Protein AF-A0A8C3PJD3-F1 (afdb_monomer_lite)

InterPro domains:
  IPR001715 Calponin homology domain [PF00307] (12-113)
  IPR001715 Calponin homology domain [PF00307] (152-223)
  IPR001715 Calponin homology domain [PS50021] (9-113)
  IPR001715 Calponin homology domain [PS50021] (150-238)
  IPR028433 Parvin [PTHR12114] (2-130)
  IPR036872 CH domain superfamily [G3DSA:1.10.418.10] (1-113)
  IPR036872 CH domain superfamily [G3DSA:1.10.418.10] (130-236)
  IPR036872 CH domain superfamily [SSF47576] (12-226)

Radius of gyration: 22.55 Å; chains: 1; bounding box: 54×45×63 Å

Structure (mmCIF, N/CA/C/O backbone):
data_AF-A0A8C3PJD3-F1
#
_entry.id   AF-A0A8C3PJD3-F1
#
loop_
_atom_site.group_PDB
_atom_site.id
_atom_site.type_symbol
_atom_site.label_atom_id
_atom_site.label_alt_id
_atom_site.label_comp_id
_atom_site.label_asym_id
_atom_site.label_entity_id
_atom_site.label_seq_id
_atom_site.pdbx_PDB_ins_code
_atom_site.Cartn_x
_atom_site.Cartn_y
_atom_site.Cartn_z
_atom_site.occupancy
_atom_site.B_iso_or_equiv
_atom_site.auth_seq_id
_atom_site.auth_comp_id
_atom_site.auth_asym_id
_atom_site.auth_atom_id
_atom_site.pdbx_PDB_model_num
ATOM 1 N N . THR A 1 1 ? 6.360 -18.797 10.271 1.00 31.91 1 THR A N 1
ATOM 2 C CA . THR A 1 1 ? 4.959 -19.159 10.610 1.00 31.91 1 THR A CA 1
ATOM 3 C C . THR A 1 1 ? 4.435 -18.222 11.693 1.00 31.91 1 THR A C 1
ATOM 5 O O . THR A 1 1 ? 4.451 -18.571 12.862 1.00 31.91 1 THR A O 1
ATOM 8 N N . ALA A 1 2 ? 3.988 -17.016 11.323 1.00 37.72 2 ALA A N 1
ATOM 9 C CA . ALA A 1 2 ? 3.500 -15.990 12.266 1.00 37.72 2 ALA A CA 1
ATOM 10 C C . ALA A 1 2 ? 1.982 -15.740 12.195 1.00 37.72 2 ALA A C 1
ATOM 12 O O . ALA A 1 2 ? 1.466 -14.818 12.816 1.00 37.72 2 ALA A O 1
ATOM 13 N N . ARG A 1 3 ? 1.246 -16.604 11.483 1.00 40.94 3 ARG A N 1
ATOM 14 C CA . ARG A 1 3 ? -0.216 -16.522 11.313 1.00 40.94 3 ARG A CA 1
ATOM 15 C C . ARG A 1 3 ? -1.016 -16.773 12.605 1.00 40.94 3 ARG A C 1
ATOM 17 O O . ARG A 1 3 ? -2.224 -16.618 12.600 1.00 40.94 3 ARG A O 1
ATOM 24 N N . ASN A 1 4 ? -0.345 -17.141 13.700 1.00 48.62 4 ASN A N 1
ATOM 25 C CA . ASN A 1 4 ? -0.959 -17.535 14.969 1.00 48.62 4 ASN A CA 1
ATOM 26 C C . ASN A 1 4 ? -0.349 -16.767 16.151 1.00 48.62 4 ASN A C 1
ATOM 28 O O . ASN A 1 4 ? 0.064 -17.387 17.129 1.00 48.62 4 ASN A O 1
ATOM 32 N N . ASN A 1 5 ? -0.236 -15.437 16.078 1.00 62.47 5 ASN A N 1
ATOM 33 C CA . ASN A 1 5 ? -0.011 -14.669 17.301 1.00 62.47 5 ASN A CA 1
ATOM 34 C C . ASN A 1 5 ? -1.379 -14.407 17.957 1.00 62.47 5 ASN A C 1
ATOM 36 O O . ASN A 1 5 ? -2.096 -13.518 17.500 1.00 62.47 5 ASN A O 1
ATOM 40 N N . PRO A 1 6 ? -1.770 -15.157 19.006 1.00 69.56 6 PRO A N 1
ATOM 41 C CA . PRO A 1 6 ? -3.101 -15.036 19.605 1.00 69.56 6 PRO A CA 1
ATOM 42 C C . PRO A 1 6 ? -3.390 -13.620 20.117 1.00 69.56 6 PRO A C 1
ATOM 44 O O . PRO A 1 6 ? -4.537 -13.193 20.108 1.00 69.56 6 PRO A O 1
ATOM 47 N N . LYS A 1 7 ? -2.349 -12.867 20.493 1.00 68.69 7 LYS A N 1
ATOM 48 C CA . LYS A 1 7 ? -2.478 -11.481 20.959 1.00 68.69 7 LYS A CA 1
ATOM 49 C C . LYS A 1 7 ? -2.801 -10.504 19.831 1.00 68.69 7 LYS A C 1
ATOM 51 O O . LYS A 1 7 ? -3.470 -9.503 20.057 1.00 68.69 7 LYS A O 1
ATOM 56 N N . LEU A 1 8 ? -2.305 -10.777 18.622 1.00 73.25 8 LEU A N 1
ATOM 57 C CA . LEU A 1 8 ? -2.619 -9.965 17.449 1.00 73.25 8 LEU A CA 1
ATOM 58 C C . LEU A 1 8 ? -4.086 -10.141 17.067 1.00 73.25 8 LEU A C 1
ATOM 60 O O . LEU A 1 8 ? -4.777 -9.157 16.836 1.00 73.25 8 LEU A O 1
ATOM 64 N N . GLU A 1 9 ? -4.566 -11.383 17.054 1.00 79.50 9 GLU A N 1
ATOM 65 C CA . GLU A 1 9 ? -5.975 -11.671 16.783 1.00 79.50 9 GLU A CA 1
ATOM 66 C C . GLU A 1 9 ? -6.891 -11.096 17.867 1.00 79.50 9 GLU A C 1
ATOM 68 O O . GLU A 1 9 ? -7.922 -10.513 17.547 1.00 79.50 9 GLU A O 1
ATOM 73 N N . GLU A 1 10 ? -6.487 -11.158 19.138 1.00 82.94 10 GLU A N 1
ATOM 74 C CA . GLU A 1 10 ? -7.197 -10.492 20.235 1.00 82.94 10 GLU A CA 1
ATOM 75 C C . GLU A 1 10 ? -7.288 -8.974 20.019 1.00 82.94 10 GLU A C 1
ATOM 77 O O . GLU A 1 10 ? -8.370 -8.403 20.132 1.00 82.94 10 GLU A O 1
ATOM 82 N N . LEU A 1 11 ? -6.184 -8.323 19.632 1.00 83.81 11 LEU A N 1
ATOM 83 C CA . LEU A 1 11 ? -6.180 -6.895 19.313 1.00 83.81 11 LEU A CA 1
ATOM 84 C C . LEU A 1 11 ? -7.078 -6.575 18.110 1.00 83.81 11 LEU A C 1
ATOM 86 O O . LEU A 1 11 ? -7.833 -5.606 18.158 1.00 83.81 11 LEU A O 1
ATOM 90 N N . LYS A 1 12 ? -7.020 -7.377 17.040 1.00 85.50 12 LYS A N 1
ATOM 91 C CA . LYS A 1 12 ? -7.879 -7.195 15.861 1.00 85.50 12 LYS A CA 1
ATOM 92 C C . LYS A 1 12 ? -9.350 -7.293 16.242 1.00 85.50 12 LYS A C 1
ATOM 94 O O . LYS A 1 12 ? -10.123 -6.416 15.876 1.00 85.50 12 LYS A O 1
ATOM 99 N N . LEU A 1 13 ? -9.724 -8.329 16.991 1.00 88.25 13 LEU A N 1
ATOM 100 C CA . LEU A 1 13 ? -11.098 -8.529 17.446 1.00 88.25 13 LEU A CA 1
ATOM 101 C C . LEU A 1 13 ? -11.565 -7.390 18.351 1.00 88.25 13 LEU A C 1
ATOM 103 O O . LEU A 1 13 ? -12.668 -6.895 18.150 1.00 88.25 13 LEU A O 1
ATOM 107 N N . LEU A 1 14 ? -10.721 -6.934 19.281 1.00 89.25 14 LEU A N 1
ATOM 108 C CA . LEU A 1 14 ? -11.026 -5.796 20.148 1.00 89.25 14 LEU A CA 1
ATOM 109 C C . LEU A 1 14 ? -11.293 -4.525 19.335 1.00 89.25 14 LEU A C 1
ATOM 111 O O . LEU A 1 14 ? -12.278 -3.837 19.577 1.00 89.25 14 LEU A O 1
ATOM 115 N N . LEU A 1 15 ? -10.432 -4.216 18.361 1.00 89.56 15 LEU A N 1
ATOM 116 C CA . LEU A 1 15 ? -10.596 -3.033 17.516 1.00 89.56 15 LEU A CA 1
ATOM 117 C C . LEU A 1 15 ? -11.831 -3.143 16.616 1.00 89.56 15 LEU A C 1
ATOM 119 O O . LEU A 1 15 ? -12.534 -2.156 16.439 1.00 89.56 15 LEU A O 1
ATOM 123 N N . ILE A 1 16 ? -12.126 -4.327 16.074 1.00 91.31 16 ILE A N 1
ATOM 124 C CA . ILE A 1 16 ? -13.343 -4.563 15.285 1.00 91.31 16 ILE A CA 1
ATOM 125 C C . ILE A 1 16 ? -14.594 -4.366 16.149 1.00 91.31 16 ILE A C 1
ATOM 127 O O . ILE A 1 16 ? -15.526 -3.687 15.723 1.00 91.31 16 ILE A O 1
ATOM 131 N N . ASP A 1 17 ? -14.622 -4.946 17.350 1.00 91.25 17 ASP A N 1
ATOM 132 C CA . ASP A 1 17 ? -15.744 -4.822 18.286 1.00 91.25 17 ASP A CA 1
ATOM 133 C C . ASP A 1 17 ? -15.962 -3.368 18.711 1.00 91.25 17 ASP A C 1
ATOM 135 O O . ASP A 1 17 ? -17.089 -2.870 18.679 1.00 91.25 17 ASP A O 1
ATOM 139 N N . TRP A 1 18 ? -14.868 -2.661 18.999 1.00 91.50 18 TRP A N 1
ATOM 140 C CA . TRP A 1 18 ? -14.873 -1.234 19.283 1.00 91.50 18 TRP A CA 1
ATOM 141 C C . TRP A 1 18 ? -15.474 -0.428 18.126 1.00 91.50 18 TRP A C 1
ATOM 143 O O . TRP A 1 18 ? -16.495 0.228 18.320 1.00 91.50 18 TRP A O 1
ATOM 153 N N . ILE A 1 19 ? -14.927 -0.543 16.907 1.00 91.31 19 ILE A N 1
ATOM 154 C CA . ILE A 1 19 ? -15.417 0.195 15.728 1.00 91.31 19 ILE A CA 1
ATOM 155 C C . ILE A 1 19 ? -16.901 -0.097 15.476 1.00 91.31 19 ILE A C 1
ATOM 157 O O . ILE A 1 19 ? -17.685 0.825 15.255 1.00 91.31 19 ILE A O 1
ATOM 161 N N . ASN A 1 20 ? -17.302 -1.369 15.528 1.00 91.94 20 ASN A N 1
ATOM 162 C CA . ASN A 1 20 ? -18.689 -1.777 15.308 1.00 91.94 20 ASN A CA 1
ATOM 163 C C . ASN A 1 20 ? -19.634 -1.252 16.389 1.00 91.94 20 ASN A C 1
ATOM 165 O O . ASN A 1 20 ? -20.787 -0.944 16.096 1.00 91.94 20 ASN A O 1
ATOM 169 N N . THR A 1 21 ? -19.161 -1.143 17.630 1.00 89.94 21 THR A N 1
ATOM 170 C CA . THR A 1 21 ? -19.931 -0.556 18.728 1.00 89.94 21 THR A CA 1
ATOM 171 C C . THR A 1 21 ? -20.058 0.955 18.555 1.00 89.94 21 THR A C 1
ATOM 173 O O . THR A 1 21 ? -21.159 1.486 18.700 1.00 89.94 21 THR A O 1
ATOM 176 N N . THR A 1 22 ? -18.975 1.641 18.177 1.00 88.44 22 THR A N 1
ATOM 177 C CA . THR A 1 22 ? -18.963 3.087 17.915 1.00 88.44 22 THR A CA 1
ATOM 178 C C . THR A 1 22 ? -19.862 3.462 16.736 1.00 88.44 22 THR A C 1
ATOM 180 O O . THR A 1 22 ? -20.628 4.417 16.829 1.00 88.44 22 THR A O 1
ATOM 183 N N . LEU A 1 23 ? -19.810 2.702 15.640 1.00 88.56 23 LEU A N 1
ATOM 184 C CA . LEU A 1 23 ? -20.529 2.999 14.394 1.00 88.56 23 LEU A CA 1
ATOM 185 C C . LEU A 1 23 ? -21.871 2.266 14.263 1.00 88.56 23 LEU A C 1
ATOM 187 O O . LEU A 1 23 ? -22.475 2.237 13.186 1.00 88.56 23 LEU A O 1
ATOM 191 N N . LYS A 1 24 ? -22.369 1.690 15.361 1.00 87.25 24 LYS A N 1
ATOM 192 C CA . LYS A 1 24 ? -23.610 0.909 15.379 1.00 87.25 24 LYS A CA 1
ATOM 193 C C . LYS A 1 24 ? -24.822 1.711 14.904 1.00 87.25 24 LYS A C 1
ATOM 195 O O . LYS A 1 24 ? -25.642 1.190 14.149 1.00 87.25 24 LYS A O 1
ATOM 200 N N . GLU A 1 25 ? -24.917 2.969 15.330 1.00 84.00 25 GLU A N 1
ATOM 201 C CA . GLU A 1 25 ? -26.007 3.888 14.969 1.00 84.00 25 GLU A CA 1
ATOM 202 C C . GLU A 1 25 ? -25.966 4.295 13.487 1.00 84.00 25 GLU A C 1
ATOM 204 O O . GLU A 1 25 ? -26.981 4.673 12.910 1.00 84.00 25 GLU A O 1
ATOM 209 N N . GLU A 1 26 ? -24.802 4.170 12.846 1.00 81.81 26 GLU A N 1
ATOM 210 C CA . GLU A 1 26 ? -24.607 4.468 11.425 1.00 81.81 26 GLU A CA 1
ATOM 211 C C . GLU A 1 26 ? -24.773 3.230 10.530 1.00 81.81 26 GLU A C 1
ATOM 213 O O . GLU A 1 26 ? -24.633 3.314 9.310 1.00 81.81 26 GLU A O 1
ATOM 218 N N . HIS A 1 27 ? -25.109 2.076 11.122 1.00 85.69 27 HIS A N 1
ATOM 219 C CA . HIS A 1 27 ? -25.276 0.789 10.440 1.00 85.69 27 HIS A CA 1
ATOM 220 C C . HIS A 1 27 ? -24.036 0.319 9.656 1.00 85.69 27 HIS A C 1
ATOM 222 O O . HIS A 1 27 ? -24.155 -0.442 8.692 1.00 85.69 27 HIS A O 1
ATOM 228 N N . ILE A 1 28 ? -22.842 0.734 10.083 1.00 86.75 28 ILE A N 1
ATOM 229 C CA . ILE A 1 28 ? -21.570 0.291 9.505 1.00 86.75 28 ILE A CA 1
ATOM 230 C C . ILE A 1 28 ? -21.102 -0.958 10.254 1.00 86.75 28 ILE A C 1
ATOM 232 O O . ILE A 1 28 ? -21.102 -0.992 11.482 1.00 86.75 28 ILE A O 1
ATOM 236 N N . VAL A 1 29 ? -20.707 -1.993 9.507 1.00 90.44 29 VAL A N 1
ATOM 237 C CA . VAL A 1 29 ? -20.199 -3.253 10.066 1.00 90.44 29 VAL A CA 1
ATOM 238 C C . VAL A 1 29 ? -18.861 -3.591 9.430 1.00 90.44 29 VAL A C 1
ATOM 240 O O . VAL A 1 29 ? -18.791 -3.890 8.240 1.00 90.44 29 VAL A O 1
ATOM 243 N N . VAL A 1 30 ? -17.824 -3.598 10.255 1.00 91.75 30 VAL A N 1
ATOM 244 C CA . VAL A 1 30 ? -16.457 -3.998 9.937 1.00 91.75 30 VAL A CA 1
ATOM 245 C C . VAL A 1 30 ? -16.257 -5.472 10.273 1.00 91.75 30 VAL A C 1
ATOM 247 O O . VAL A 1 30 ? -16.647 -5.952 11.341 1.00 91.75 30 VAL A O 1
ATOM 250 N N . LYS A 1 31 ? -15.635 -6.197 9.347 1.00 89.25 31 LYS A N 1
ATOM 251 C CA . LYS A 1 31 ? -15.256 -7.612 9.449 1.00 89.25 31 LYS A CA 1
ATOM 252 C C . LYS A 1 31 ? -13.751 -7.813 9.294 1.00 89.25 31 LYS A C 1
ATOM 254 O O . LYS A 1 31 ? -13.207 -8.735 9.896 1.00 89.25 31 LYS A O 1
ATOM 259 N N . SER A 1 32 ? -13.085 -6.980 8.497 1.00 89.56 32 SER A N 1
ATOM 260 C CA . SER A 1 32 ? -11.633 -6.975 8.324 1.00 89.56 32 SER A CA 1
ATOM 261 C C . SER A 1 32 ? -11.134 -5.542 8.330 1.00 89.56 32 SER A C 1
ATOM 263 O O . SER A 1 32 ? -11.568 -4.709 7.542 1.00 89.56 32 SER A O 1
ATOM 265 N N . LEU A 1 33 ? -10.178 -5.269 9.217 1.00 89.44 33 LEU A N 1
ATOM 266 C CA . LEU A 1 33 ? -9.579 -3.944 9.332 1.00 89.44 33 LEU A CA 1
ATOM 267 C C . LEU A 1 33 ? -8.907 -3.524 8.016 1.00 89.44 33 LEU A C 1
ATOM 269 O O . LEU A 1 33 ? -8.967 -2.367 7.634 1.00 89.44 33 LEU A O 1
ATOM 273 N N . GLU A 1 34 ? -8.302 -4.468 7.303 1.00 85.69 34 GLU A N 1
ATOM 274 C CA . GLU A 1 34 ? -7.598 -4.240 6.042 1.00 85.69 34 GLU A CA 1
ATOM 275 C C . GLU A 1 34 ? -8.561 -3.978 4.872 1.00 85.69 34 GLU A C 1
ATOM 277 O O . GLU A 1 34 ? -8.345 -3.079 4.062 1.00 85.69 34 GLU A O 1
ATOM 282 N N . GLU A 1 35 ? -9.634 -4.764 4.779 1.00 87.25 35 GLU A N 1
ATOM 283 C CA . GLU A 1 35 ? -10.579 -4.706 3.659 1.00 87.25 35 GLU A CA 1
ATOM 284 C C . GLU A 1 35 ? -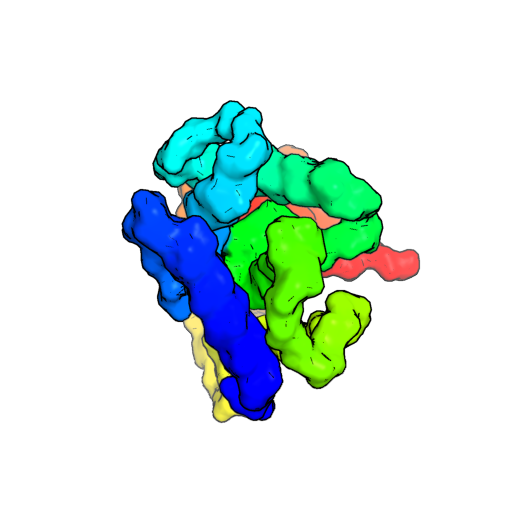11.645 -3.621 3.822 1.00 87.25 35 GLU A C 1
ATOM 286 O O . GLU A 1 35 ? -12.155 -3.135 2.818 1.00 87.25 35 GLU A O 1
ATOM 291 N N . ASP A 1 36 ? -11.968 -3.212 5.050 1.00 90.25 36 ASP A N 1
ATOM 292 C CA . ASP A 1 36 ? -13.059 -2.263 5.294 1.00 90.25 36 ASP A CA 1
ATOM 293 C C . ASP A 1 36 ? -12.571 -0.820 5.539 1.00 90.25 36 ASP A C 1
ATOM 295 O O . ASP A 1 36 ? -13.369 0.110 5.463 1.00 90.25 36 ASP A O 1
ATOM 299 N N . LEU A 1 37 ? -11.283 -0.590 5.845 1.00 90.00 37 LEU A N 1
ATOM 300 C CA . LEU A 1 37 ? -10.768 0.760 6.158 1.00 90.00 37 LEU A CA 1
ATOM 301 C C . LEU A 1 37 ? -9.977 1.411 5.016 1.00 90.00 37 LEU A C 1
ATOM 303 O O . LEU A 1 37 ? -9.783 2.629 5.042 1.00 90.00 37 LEU A O 1
ATOM 307 N N . TYR A 1 38 ? -9.529 0.640 4.020 1.00 87.19 38 TYR A N 1
ATOM 308 C CA . TYR A 1 38 ? -8.636 1.129 2.957 1.00 87.19 38 TYR A CA 1
ATOM 309 C C . TYR A 1 38 ? -9.258 2.221 2.068 1.00 87.19 38 TYR A C 1
ATOM 311 O O . TYR A 1 38 ? -8.546 2.965 1.400 1.00 87.19 38 TYR A O 1
ATOM 319 N N . ASP A 1 39 ? -10.585 2.346 2.034 1.00 84.06 39 ASP A N 1
ATOM 320 C CA . ASP A 1 39 ? -11.313 3.384 1.289 1.00 84.06 39 ASP A CA 1
ATOM 321 C C . ASP A 1 39 ? -11.572 4.667 2.105 1.00 84.06 39 ASP A C 1
ATOM 323 O O . ASP A 1 39 ? -12.182 5.641 1.631 1.00 84.06 39 ASP A O 1
ATOM 327 N N . GLY A 1 40 ? -11.119 4.667 3.361 1.00 86.25 40 GLY A N 1
ATOM 328 C CA . GLY A 1 40 ? -11.298 5.745 4.320 1.00 86.25 40 GLY A CA 1
ATOM 329 C C . GLY A 1 40 ? -12.752 5.993 4.720 1.00 86.25 40 GLY A C 1
ATOM 330 O O . GLY A 1 40 ? -13.031 7.020 5.330 1.00 86.25 40 GLY A O 1
ATOM 331 N N . LEU A 1 41 ? -13.714 5.141 4.349 1.00 86.25 41 LEU A N 1
ATOM 332 C CA . LEU A 1 41 ? -15.124 5.314 4.704 1.00 86.25 41 LEU A CA 1
ATOM 333 C C . LEU A 1 41 ? -15.345 5.078 6.192 1.00 86.25 41 LEU A C 1
ATOM 335 O O . LEU A 1 41 ? -15.910 5.940 6.860 1.00 86.25 41 LEU A O 1
ATOM 339 N N . VAL A 1 42 ? -14.863 3.953 6.710 1.00 89.44 42 VAL A N 1
ATOM 340 C CA . VAL A 1 42 ? -14.956 3.634 8.139 1.00 89.44 42 VAL A CA 1
ATOM 341 C C . VAL A 1 42 ? -14.219 4.686 8.970 1.00 89.44 42 VAL A C 1
ATOM 343 O O . VAL A 1 42 ? -14.777 5.203 9.932 1.00 89.44 42 VAL A O 1
ATOM 346 N N . LEU A 1 43 ? -13.007 5.073 8.553 1.00 88.50 43 LEU A N 1
ATOM 347 C CA . LEU A 1 43 ? -12.213 6.098 9.240 1.00 88.50 43 LEU A CA 1
ATOM 348 C C . LEU A 1 43 ? -12.918 7.459 9.270 1.00 88.50 43 LEU A C 1
ATOM 350 O O . LEU A 1 43 ? -12.908 8.126 10.298 1.00 88.50 43 LEU A O 1
ATOM 354 N N . HIS A 1 44 ? -13.556 7.864 8.169 1.00 85.75 44 HIS A N 1
ATOM 355 C CA . HIS A 1 44 ? -14.301 9.121 8.109 1.00 85.75 44 HIS A CA 1
ATOM 356 C C . HIS A 1 44 ? -15.447 9.153 9.126 1.00 85.75 44 HIS A C 1
ATOM 358 O O . HIS A 1 44 ? -15.574 10.128 9.860 1.00 85.75 44 HIS A O 1
ATOM 364 N N . HIS A 1 45 ? -16.251 8.091 9.197 1.00 85.69 45 HIS A N 1
ATOM 365 C CA . HIS A 1 45 ? -17.376 8.025 10.132 1.00 85.69 45 HIS A CA 1
ATOM 366 C C . HIS A 1 45 ? -16.908 7.920 11.584 1.00 85.69 45 HIS A C 1
ATOM 368 O O . HIS A 1 45 ? -17.430 8.603 12.460 1.00 85.69 45 HIS A O 1
ATOM 374 N N . LEU A 1 46 ? -15.843 7.157 11.835 1.00 84.25 46 LEU A N 1
ATOM 375 C CA . LEU A 1 46 ? -15.249 7.047 13.166 1.00 84.25 46 LEU A CA 1
ATOM 376 C C . LEU A 1 46 ? -14.712 8.392 13.678 1.00 84.25 46 LEU A C 1
ATOM 378 O O . LEU A 1 46 ? -14.768 8.685 14.869 1.00 84.25 46 LEU A O 1
ATOM 382 N N . LEU A 1 47 ? -14.252 9.240 12.760 1.00 79.50 47 LEU A N 1
ATOM 383 C CA . LEU A 1 47 ? -13.824 10.607 13.031 1.00 79.50 47 LEU A CA 1
ATOM 384 C C . LEU A 1 47 ? -14.943 11.634 12.841 1.00 79.50 47 LEU A C 1
ATOM 386 O O . LEU A 1 47 ? -14.643 12.820 12.849 1.00 79.50 47 LEU A O 1
ATOM 390 N N . GLY A 1 48 ? -16.211 11.232 12.694 1.00 67.88 48 GLY A N 1
ATOM 391 C CA . GLY A 1 48 ? -17.342 12.106 12.342 1.00 67.88 48 GLY A CA 1
ATOM 392 C C . GLY A 1 48 ? -17.612 13.273 13.308 1.00 67.88 48 GLY A C 1
ATOM 393 O O . GLY A 1 48 ? -18.383 14.180 12.995 1.00 67.88 48 GLY A O 1
ATOM 394 N N . SER A 1 49 ? -16.948 13.299 14.466 1.00 55.94 49 SER A N 1
ATOM 395 C CA . SER A 1 49 ? -16.873 14.463 15.360 1.00 55.94 49 SER A CA 1
ATOM 396 C C . SER A 1 49 ? -16.031 15.615 14.782 1.00 55.94 49 SER A C 1
ATOM 398 O O . SER A 1 49 ? -16.304 16.789 15.047 1.00 55.94 49 SER A O 1
ATOM 400 N N . LEU A 1 50 ? -15.042 15.298 13.948 1.00 56.22 50 LEU A N 1
ATOM 401 C CA . LEU A 1 50 ? -14.293 16.222 13.112 1.00 56.22 50 LEU A CA 1
ATOM 402 C C . LEU A 1 50 ? -15.131 16.458 11.856 1.00 56.22 50 LEU A C 1
ATOM 404 O O . LEU A 1 50 ? -15.325 15.559 11.045 1.00 56.22 50 LEU A O 1
ATOM 408 N N . LYS A 1 51 ? -15.669 17.667 11.690 1.00 57.59 51 LYS A N 1
ATOM 409 C CA . LYS A 1 51 ? -16.398 18.065 10.476 1.00 57.59 51 LYS A CA 1
ATOM 410 C C . LYS A 1 51 ? -15.435 18.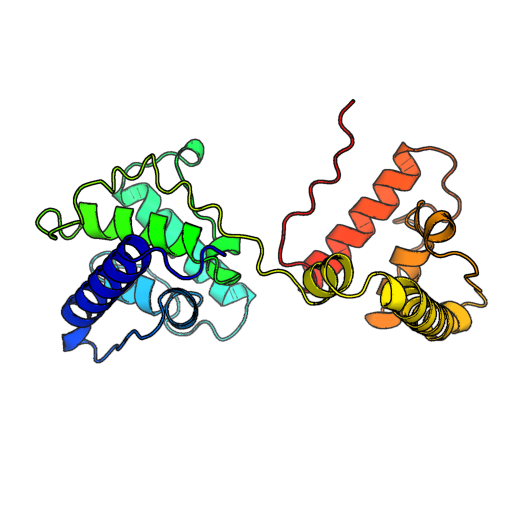132 9.285 1.00 57.59 51 LYS A C 1
ATOM 412 O O . LYS A 1 51 ? -14.993 19.215 8.910 1.00 57.59 51 LYS A O 1
ATOM 417 N N . LEU A 1 52 ? -15.066 16.980 8.739 1.00 59.56 52 LEU A N 1
ATOM 418 C CA . LEU A 1 52 ? -14.186 16.870 7.586 1.00 59.56 52 LEU A CA 1
ATOM 419 C C . LEU A 1 52 ? -15.000 17.149 6.318 1.00 59.56 52 LEU A C 1
ATOM 421 O O . LEU A 1 52 ? -16.012 16.501 6.059 1.00 59.56 52 LEU A O 1
ATOM 425 N N . ASP A 1 53 ? -14.569 18.140 5.539 1.00 55.12 53 ASP A N 1
ATOM 426 C CA . ASP A 1 53 ? -15.187 18.482 4.256 1.00 55.12 53 ASP A CA 1
ATOM 427 C C . ASP A 1 53 ? -14.615 17.566 3.168 1.00 55.12 53 ASP A C 1
ATOM 429 O O . ASP A 1 53 ? -13.655 17.902 2.472 1.00 55.12 53 ASP A O 1
ATOM 433 N N . VAL A 1 54 ? -15.128 16.335 3.110 1.00 57.75 54 VAL A N 1
ATOM 434 C CA . VAL A 1 54 ? -14.666 15.320 2.159 1.00 57.75 54 VAL A CA 1
ATOM 435 C C . VAL A 1 54 ? -15.854 14.669 1.456 1.00 57.75 54 VAL A C 1
ATOM 437 O O . VAL A 1 54 ? -16.819 14.250 2.101 1.00 57.75 54 VAL A O 1
ATOM 440 N N . ASP A 1 55 ? -15.770 14.557 0.122 1.00 56.31 55 ASP A N 1
ATOM 441 C CA . ASP A 1 55 ? -16.744 13.851 -0.721 1.00 56.31 55 ASP A CA 1
ATOM 442 C C . ASP A 1 55 ? -17.068 12.472 -0.112 1.00 56.31 55 ASP A C 1
ATOM 444 O O . ASP A 1 55 ? -16.187 11.624 0.062 1.00 56.31 55 ASP A O 1
ATOM 448 N N . LYS A 1 56 ? -18.352 12.219 0.185 1.00 50.84 56 LYS A N 1
ATOM 449 C CA . LYS A 1 56 ? -18.803 10.979 0.849 1.00 50.84 56 LYS A CA 1
ATOM 450 C C . LYS A 1 56 ? -18.485 9.705 0.057 1.00 50.84 56 LYS A C 1
ATOM 452 O O . LYS A 1 56 ? -18.428 8.630 0.646 1.00 50.84 56 LYS A O 1
ATOM 457 N N . ILE A 1 57 ? -18.267 9.816 -1.255 1.00 55.28 57 ILE A N 1
ATOM 458 C CA . ILE A 1 57 ? -17.981 8.685 -2.138 1.00 55.28 57 ILE A CA 1
ATOM 459 C C . ILE A 1 57 ? -16.749 9.008 -2.987 1.00 55.28 57 ILE A C 1
ATOM 461 O O . ILE A 1 57 ? -16.789 9.842 -3.893 1.00 55.28 57 ILE A O 1
ATOM 465 N N . ALA A 1 58 ? -15.651 8.312 -2.709 1.00 57.31 58 ALA A N 1
ATOM 466 C CA . ALA A 1 58 ? -14.467 8.336 -3.550 1.00 57.31 58 ALA A CA 1
ATOM 467 C C . ALA A 1 58 ? -14.621 7.291 -4.666 1.00 57.31 58 ALA A C 1
ATOM 469 O O . ALA A 1 58 ? -14.306 6.124 -4.481 1.00 57.31 58 ALA A O 1
ATOM 470 N N . LEU A 1 59 ? -15.142 7.705 -5.824 1.00 59.16 59 LEU A N 1
ATOM 471 C CA . LEU A 1 59 ? -15.362 6.811 -6.978 1.00 59.16 59 LEU A CA 1
ATOM 472 C C . LEU A 1 59 ? -14.110 6.586 -7.843 1.00 59.16 59 LEU A C 1
ATOM 474 O O . LEU A 1 59 ? -14.148 5.820 -8.798 1.00 59.16 59 LEU A O 1
ATOM 478 N N . THR A 1 60 ? -13.013 7.280 -7.544 1.00 71.69 60 THR A N 1
ATOM 479 C CA . THR A 1 60 ? -11.752 7.197 -8.293 1.00 71.69 60 THR A CA 1
ATOM 480 C C . THR A 1 60 ? -10.598 7.099 -7.314 1.00 71.69 60 THR A C 1
ATOM 482 O O . THR A 1 60 ? -10.638 7.778 -6.284 1.00 71.69 60 THR A O 1
ATOM 485 N N . GLU A 1 61 ? -9.543 6.383 -7.681 1.00 73.19 61 GLU A N 1
ATOM 486 C CA . GLU A 1 61 ? -8.334 6.226 -6.867 1.00 73.19 61 GLU A CA 1
ATOM 487 C C . GLU A 1 61 ? -7.749 7.575 -6.410 1.00 73.19 61 GLU A C 1
ATOM 489 O O . GLU A 1 61 ? -7.481 7.779 -5.229 1.00 73.19 61 GLU A O 1
ATOM 494 N N . LYS A 1 62 ? -7.691 8.569 -7.308 1.00 73.19 62 LYS A N 1
ATOM 495 C CA . LYS A 1 62 ? -7.238 9.933 -6.982 1.00 73.19 62 LYS A CA 1
ATOM 496 C C . LYS A 1 62 ? -8.066 10.595 -5.871 1.00 73.19 62 LYS A C 1
ATOM 498 O O . LYS A 1 62 ? -7.510 11.217 -4.969 1.00 73.19 62 LYS A O 1
ATOM 503 N N . LYS A 1 63 ? -9.395 10.452 -5.916 1.00 77.31 63 LYS A N 1
ATOM 504 C CA . LYS A 1 63 ? -10.300 10.970 -4.873 1.00 77.31 63 LYS A CA 1
ATOM 505 C C . LYS A 1 63 ? -10.170 10.196 -3.563 1.00 77.31 63 LYS A C 1
ATOM 507 O O . LYS A 1 63 ? -10.261 10.801 -2.502 1.00 77.31 63 LYS A O 1
ATOM 512 N N . GLN A 1 64 ? -9.953 8.884 -3.625 1.00 76.56 64 GLN A N 1
ATOM 513 C CA . GLN A 1 64 ? -9.768 8.044 -2.439 1.00 76.56 64 GLN A CA 1
ATOM 514 C C . GLN A 1 64 ? -8.477 8.414 -1.711 1.00 76.56 64 GLN A C 1
ATOM 516 O O . GLN A 1 64 ? -8.490 8.662 -0.508 1.00 76.56 64 GLN A O 1
ATOM 521 N N . ARG A 1 65 ? -7.390 8.558 -2.469 1.00 82.44 65 ARG A N 1
ATOM 522 C CA . ARG A 1 65 ? -6.095 9.055 -2.004 1.00 82.44 65 ARG A CA 1
ATOM 523 C C . ARG A 1 65 ? -6.217 10.430 -1.350 1.00 82.44 65 ARG A C 1
ATOM 525 O O . ARG A 1 65 ? -5.739 10.622 -0.237 1.00 82.44 65 ARG A O 1
ATOM 532 N N . GLN A 1 66 ? -6.916 11.366 -1.993 1.00 81.50 66 GLN A N 1
ATOM 533 C CA . GLN A 1 66 ? -7.169 12.691 -1.420 1.00 81.50 66 GLN A CA 1
ATOM 534 C C . GLN A 1 66 ? -7.987 12.612 -0.122 1.00 81.50 66 GLN A C 1
ATOM 536 O O . GLN A 1 66 ? -7.631 13.255 0.863 1.00 81.50 66 GLN A O 1
ATOM 541 N N . LYS A 1 67 ? -9.052 11.800 -0.093 1.00 83.56 67 LYS A N 1
ATOM 542 C CA . LYS A 1 67 ? -9.881 11.576 1.099 1.00 83.56 67 LYS A CA 1
ATOM 543 C C . LYS A 1 67 ? -9.055 11.045 2.267 1.00 83.56 67 LYS A C 1
ATOM 545 O O . LYS A 1 67 ? -9.125 11.601 3.359 1.00 83.56 67 LYS A O 1
ATOM 550 N N . LEU A 1 68 ? -8.255 10.007 2.036 1.00 87.62 68 LEU A N 1
ATOM 551 C CA . LEU A 1 68 ? -7.362 9.464 3.055 1.00 87.62 68 LEU A CA 1
ATOM 552 C C . LEU A 1 68 ? -6.321 10.484 3.499 1.00 87.62 68 LEU A C 1
ATOM 554 O O . LEU A 1 68 ? -6.090 10.604 4.694 1.00 87.62 68 LEU A O 1
ATOM 558 N N . SER A 1 69 ? -5.744 11.257 2.579 1.00 86.81 69 SER A N 1
ATOM 559 C CA . SER A 1 69 ? -4.789 12.309 2.936 1.00 86.81 69 SER A CA 1
ATOM 560 C C . SER A 1 69 ? -5.395 13.309 3.920 1.00 86.81 69 SER A C 1
ATOM 562 O O . SER A 1 69 ? -4.783 13.591 4.945 1.00 86.81 69 SER A O 1
ATOM 564 N N . VAL A 1 70 ? -6.616 13.788 3.658 1.00 85.94 70 VAL A N 1
ATOM 565 C CA . VAL A 1 70 ? -7.315 14.728 4.552 1.00 85.94 70 VAL A CA 1
ATOM 566 C C . VAL A 1 70 ? -7.621 14.084 5.906 1.00 85.94 70 VAL A C 1
ATOM 568 O O . VAL A 1 70 ? -7.414 14.704 6.948 1.00 85.94 70 VAL A O 1
ATOM 571 N N . ILE A 1 71 ? -8.089 12.834 5.904 1.00 87.12 71 ILE A N 1
ATOM 572 C CA . ILE A 1 71 ? -8.395 12.082 7.127 1.00 87.12 71 ILE A CA 1
ATOM 573 C C . ILE A 1 71 ? -7.139 11.898 7.986 1.00 87.12 71 ILE A C 1
ATOM 575 O O . ILE A 1 71 ? -7.158 12.206 9.176 1.00 87.12 71 ILE A O 1
ATOM 579 N N . LEU A 1 72 ? -6.046 11.410 7.399 1.00 88.75 72 LEU A N 1
ATOM 580 C CA . LEU A 1 72 ? -4.814 11.113 8.126 1.00 88.75 72 LEU A CA 1
ATOM 581 C C . LEU A 1 72 ? -4.138 12.387 8.638 1.00 88.75 72 LEU A C 1
ATOM 583 O O . LEU A 1 72 ? -3.636 12.392 9.761 1.00 88.75 72 LEU A O 1
ATOM 587 N N . GLU A 1 73 ? -4.185 13.478 7.872 1.00 85.44 73 GLU A N 1
ATOM 588 C CA . GLU A 1 73 ? -3.699 14.784 8.319 1.00 85.44 73 GLU A CA 1
ATOM 589 C C . GLU A 1 73 ? -4.528 15.319 9.499 1.00 85.44 73 GLU A C 1
ATOM 591 O O . GLU A 1 73 ? -3.973 15.838 10.470 1.00 85.44 73 GLU A O 1
ATOM 596 N N . ALA A 1 74 ? -5.855 15.154 9.462 1.00 83.94 74 ALA A N 1
ATOM 597 C CA . ALA A 1 74 ? -6.722 15.526 10.576 1.00 83.94 74 ALA A CA 1
ATOM 598 C C . ALA A 1 74 ? -6.423 14.700 11.836 1.00 83.94 74 ALA A C 1
ATOM 600 O O . ALA A 1 74 ? -6.314 15.268 12.922 1.00 83.94 74 ALA A O 1
ATOM 601 N N . VAL A 1 75 ? -6.218 13.386 11.694 1.00 85.12 75 VAL A N 1
ATOM 602 C CA . VAL A 1 75 ? -5.815 12.512 12.807 1.00 85.12 75 VAL A CA 1
ATOM 603 C C . VAL A 1 75 ? -4.475 12.953 13.390 1.00 85.12 75 VAL A C 1
ATOM 605 O O . VAL A 1 75 ? -4.385 13.141 14.601 1.00 85.12 75 VAL A O 1
ATOM 608 N N . ALA A 1 76 ? -3.452 13.174 12.559 1.00 84.00 76 ALA A N 1
ATOM 609 C CA . ALA A 1 76 ? -2.133 13.605 13.024 1.00 84.00 76 ALA A CA 1
ATOM 610 C C . ALA A 1 76 ? -2.208 14.922 13.816 1.00 84.00 76 ALA A C 1
ATOM 612 O O . ALA A 1 76 ? -1.644 15.021 14.906 1.00 84.00 76 ALA A O 1
ATOM 613 N N . LYS A 1 77 ? -2.989 15.898 13.329 1.00 82.75 77 LYS A N 1
ATOM 614 C CA . LYS A 1 77 ? -3.232 17.171 14.029 1.00 82.75 77 LYS A CA 1
ATOM 615 C C . LYS A 1 77 ? -3.970 16.985 15.354 1.00 82.75 77 LYS A C 1
ATOM 617 O O . LYS A 1 77 ? -3.575 17.587 16.350 1.00 82.75 77 LYS A O 1
ATOM 622 N N . CYS A 1 78 ? -5.016 16.159 15.393 1.00 80.69 78 CYS A N 1
ATOM 623 C CA . CYS A 1 78 ? -5.770 15.885 16.622 1.00 80.69 78 CYS A CA 1
ATOM 624 C C . CYS A 1 78 ? -4.919 15.188 17.686 1.00 80.69 78 CYS A C 1
ATOM 626 O O . CYS A 1 78 ? -5.026 15.505 18.870 1.00 80.69 78 CYS A O 1
ATOM 628 N N . LEU A 1 79 ? -4.050 14.275 17.258 1.00 80.12 79 LEU A N 1
ATOM 629 C CA . LEU A 1 79 ? -3.138 13.549 18.134 1.00 80.12 79 LEU A CA 1
ATOM 630 C C . LEU A 1 79 ? -1.861 14.337 18.474 1.00 80.12 79 LEU A C 1
ATOM 632 O O . LEU A 1 79 ? -1.086 13.872 19.304 1.00 80.12 79 LEU A O 1
ATOM 636 N N . GLN A 1 80 ? -1.655 15.514 17.866 1.00 77.75 80 GLN A N 1
ATOM 637 C CA . GLN A 1 80 ? -0.440 16.334 17.990 1.00 77.75 80 GLN A CA 1
ATOM 638 C C . GLN A 1 80 ? 0.843 15.549 17.666 1.00 77.75 80 GLN A C 1
ATOM 640 O O . GLN A 1 80 ? 1.863 15.707 18.332 1.00 77.75 80 GLN A O 1
ATOM 645 N N . LEU A 1 81 ? 0.773 14.678 16.656 1.00 76.94 81 LEU A N 1
ATOM 646 C CA . LEU A 1 81 ? 1.902 13.865 16.212 1.00 76.94 81 LEU A CA 1
ATOM 647 C C . LEU A 1 81 ? 2.688 14.591 15.122 1.00 76.94 81 LEU A C 1
ATOM 649 O O . LEU A 1 81 ? 2.101 15.153 14.195 1.00 76.94 81 LEU A O 1
ATOM 653 N N . GLU A 1 82 ? 4.014 14.531 15.207 1.00 71.94 82 GLU A N 1
ATOM 654 C CA . GLU A 1 82 ? 4.888 14.940 14.108 1.00 71.94 82 GLU A CA 1
ATOM 655 C C . GLU A 1 82 ? 4.943 13.861 13.018 1.00 71.94 82 GLU A C 1
ATOM 657 O O . GLU A 1 82 ? 4.789 12.671 13.300 1.00 71.94 82 GLU A O 1
ATOM 662 N N . GLU A 1 83 ? 5.232 14.255 11.773 1.00 69.75 83 GLU A N 1
ATOM 663 C CA . GLU A 1 83 ? 5.352 13.322 10.639 1.00 69.75 83 GLU A CA 1
ATOM 664 C C . GLU A 1 83 ? 6.369 12.199 10.898 1.00 69.75 83 GLU A C 1
ATOM 666 O O . GLU A 1 83 ? 6.142 11.054 10.514 1.00 69.75 83 GLU A O 1
ATOM 671 N N . SER A 1 84 ? 7.449 12.496 11.628 1.00 68.69 84 SER A N 1
ATOM 672 C CA . SER A 1 84 ? 8.493 11.535 12.015 1.00 68.69 84 SER A CA 1
ATOM 673 C C . SER A 1 84 ? 7.998 10.424 12.955 1.00 68.69 84 SER A C 1
ATOM 675 O O . SER A 1 84 ? 8.615 9.360 13.052 1.00 68.69 84 SER A O 1
ATOM 677 N N . GLN A 1 85 ? 6.883 10.657 13.651 1.00 70.62 85 GLN A N 1
ATOM 678 C CA . GLN A 1 85 ? 6.291 9.732 14.617 1.00 70.62 85 GLN A CA 1
ATOM 679 C C . GLN A 1 85 ? 5.200 8.856 13.993 1.00 70.62 85 GLN A C 1
ATOM 681 O O . GLN A 1 85 ? 4.794 7.859 14.598 1.00 70.62 85 GLN A O 1
ATOM 686 N N . LEU A 1 86 ? 4.724 9.202 12.792 1.00 78.69 86 LEU A N 1
ATOM 687 C CA . LEU A 1 86 ? 3.664 8.466 12.116 1.00 78.69 86 LEU A CA 1
ATOM 688 C C . LEU A 1 86 ? 4.182 7.105 11.640 1.00 78.69 86 LEU A C 1
ATOM 690 O O . LEU A 1 86 ? 5.201 6.990 10.962 1.00 78.69 86 LEU A O 1
ATOM 694 N N . LYS A 1 87 ? 3.447 6.050 11.997 1.00 82.38 87 LYS A N 1
ATOM 695 C CA . LYS A 1 87 ? 3.698 4.669 11.548 1.00 82.38 87 LYS A CA 1
ATOM 696 C C . LYS A 1 87 ? 2.738 4.234 10.439 1.00 82.38 87 LYS A C 1
ATOM 698 O O . LYS A 1 87 ? 2.590 3.046 10.182 1.00 82.38 87 LYS A O 1
ATOM 703 N N . TRP A 1 88 ? 2.058 5.192 9.819 1.00 87.19 88 TRP A N 1
ATOM 704 C CA . TRP A 1 88 ? 1.088 4.987 8.750 1.00 87.19 88 TRP A CA 1
ATOM 705 C C . TRP A 1 88 ? 1.237 6.084 7.696 1.00 87.19 88 TRP A C 1
ATOM 707 O O . TRP A 1 88 ? 1.638 7.205 8.006 1.00 87.19 88 TRP A O 1
ATOM 717 N N . SER A 1 89 ? 0.878 5.771 6.456 1.00 86.31 89 SER A N 1
ATOM 718 C CA . SER A 1 89 ? 0.824 6.716 5.343 1.00 86.31 89 SER A CA 1
ATOM 719 C C . SER A 1 89 ? -0.425 6.461 4.500 1.00 86.31 89 SER A C 1
ATOM 721 O O . SER A 1 89 ? -1.097 5.441 4.654 1.00 86.31 89 SER A O 1
ATOM 723 N N . VAL A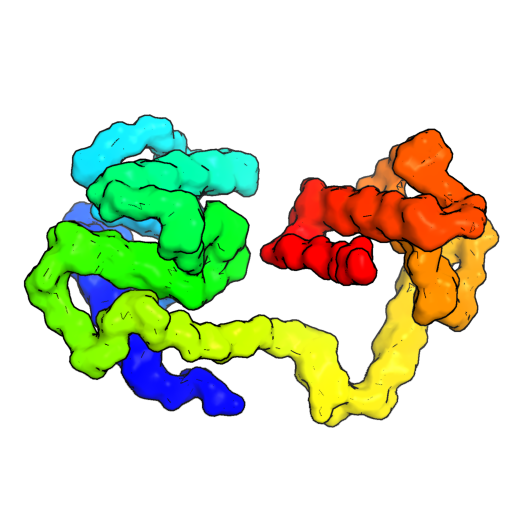 1 90 ? -0.747 7.383 3.589 1.00 87.25 90 VAL A N 1
ATOM 724 C CA . VAL A 1 90 ? -1.853 7.178 2.637 1.00 87.25 90 VAL A CA 1
ATOM 725 C C . VAL A 1 90 ? -1.637 5.891 1.835 1.00 87.25 90 VAL A C 1
ATOM 727 O O . VAL A 1 90 ? -2.568 5.102 1.700 1.00 87.25 90 VAL A O 1
ATOM 730 N N . GLU A 1 91 ? -0.407 5.644 1.376 1.00 85.00 91 GLU A N 1
ATOM 731 C CA . GLU A 1 91 ? -0.064 4.440 0.610 1.00 85.00 91 GLU A CA 1
ATOM 732 C C . GLU A 1 91 ? -0.231 3.169 1.427 1.00 85.00 91 GLU A C 1
ATOM 734 O O . GLU A 1 91 ? -0.801 2.196 0.942 1.00 85.00 91 GLU A O 1
ATOM 739 N N . SER A 1 92 ? 0.232 3.156 2.678 1.00 83.19 92 SER A N 1
ATOM 740 C CA . SER A 1 92 ? 0.159 1.936 3.477 1.00 83.19 92 SER A CA 1
ATOM 741 C C . SER A 1 92 ? -1.289 1.560 3.812 1.00 83.19 92 SER A C 1
ATOM 743 O O . SER A 1 92 ? -1.645 0.385 3.785 1.00 83.19 92 SER A O 1
ATOM 745 N N . ILE A 1 93 ? -2.171 2.545 4.011 1.00 88.88 93 ILE A N 1
ATOM 746 C CA . ILE A 1 93 ? -3.606 2.286 4.192 1.00 88.88 93 ILE A CA 1
ATOM 747 C C . ILE A 1 93 ? -4.277 1.846 2.879 1.00 88.88 93 ILE A C 1
ATOM 749 O O . ILE A 1 93 ? -5.039 0.881 2.891 1.00 88.88 93 ILE A O 1
ATOM 753 N N . LEU A 1 94 ? -3.972 2.485 1.740 1.00 85.19 94 LEU A N 1
ATOM 754 C CA . LEU A 1 94 ? -4.509 2.092 0.424 1.00 85.19 94 LEU A CA 1
ATOM 755 C C . LEU A 1 94 ? -4.107 0.668 0.026 1.00 85.19 94 LEU A C 1
ATOM 757 O O . LEU A 1 94 ? -4.912 -0.077 -0.532 1.00 85.19 94 LEU A O 1
ATOM 761 N N . THR A 1 95 ? -2.874 0.282 0.346 1.00 82.81 95 THR A N 1
ATOM 762 C CA . THR A 1 95 ? -2.312 -1.045 0.055 1.00 82.81 95 THR A CA 1
ATOM 763 C C . THR A 1 95 ? -2.723 -2.110 1.070 1.00 82.81 95 THR A C 1
ATOM 765 O O . THR A 1 95 ? -2.268 -3.252 0.980 1.00 82.81 95 THR A O 1
ATOM 768 N N . LYS A 1 96 ? -3.644 -1.772 1.987 1.00 85.81 96 LYS A N 1
ATOM 769 C CA . LYS A 1 96 ? -4.208 -2.682 2.990 1.00 85.81 96 LYS A CA 1
ATOM 770 C C . LYS A 1 96 ? -3.145 -3.240 3.939 1.00 85.81 96 LYS A C 1
ATOM 772 O O . LYS A 1 96 ? -3.248 -4.382 4.394 1.00 85.81 96 LYS A O 1
ATOM 777 N N . ASP A 1 97 ? -2.121 -2.443 4.247 1.00 82.06 97 ASP A N 1
ATOM 778 C CA . ASP A 1 97 ? -1.109 -2.814 5.228 1.00 82.06 97 ASP A CA 1
ATOM 779 C C . ASP A 1 97 ? -1.741 -2.891 6.622 1.00 82.06 97 ASP A C 1
ATOM 781 O O . ASP A 1 97 ? -2.118 -1.884 7.238 1.00 82.06 97 ASP A O 1
ATOM 785 N N . LEU A 1 98 ? -1.863 -4.118 7.131 1.00 83.25 98 LEU A N 1
ATOM 786 C CA . LEU A 1 98 ? -2.461 -4.387 8.434 1.00 83.25 98 LEU A CA 1
ATOM 787 C C . LEU A 1 98 ? -1.701 -3.660 9.546 1.00 83.25 98 LEU A C 1
ATOM 789 O O . LEU A 1 98 ? -2.320 -3.151 10.477 1.00 83.25 98 LEU A O 1
ATOM 793 N N . LEU A 1 99 ? -0.373 -3.596 9.462 1.00 82.19 99 LEU A N 1
ATOM 794 C CA . LEU A 1 99 ? 0.442 -3.006 10.515 1.00 82.19 99 LEU A CA 1
ATOM 795 C C . LEU A 1 99 ? 0.182 -1.506 10.660 1.00 82.19 99 LEU A C 1
ATOM 797 O O . LEU A 1 99 ? -0.081 -1.031 11.766 1.00 82.19 99 LEU A O 1
ATOM 801 N N . SER A 1 100 ? 0.220 -0.770 9.555 1.00 85.94 100 SER A N 1
ATOM 802 C CA . SER A 1 100 ? -0.113 0.653 9.515 1.00 85.94 100 SER A CA 1
ATOM 803 C C . SER A 1 100 ? -1.546 0.900 9.972 1.00 85.94 100 SER A C 1
ATOM 805 O O . SER A 1 100 ? -1.797 1.805 10.768 1.00 85.94 100 SER A O 1
ATOM 807 N N . THR A 1 101 ? -2.478 0.049 9.530 1.00 89.06 101 THR A N 1
ATOM 808 C CA . THR A 1 101 ? -3.892 0.125 9.920 1.00 89.06 101 THR A CA 1
ATOM 809 C C . THR A 1 101 ? -4.062 -0.049 11.431 1.00 89.06 101 THR A C 1
ATOM 811 O O . THR A 1 101 ? -4.773 0.725 12.069 1.00 89.06 101 THR A O 1
ATOM 814 N N . LEU A 1 102 ? -3.363 -1.013 12.038 1.00 87.00 102 LEU A N 1
ATOM 815 C CA . LEU A 1 102 ? -3.382 -1.234 13.484 1.00 87.00 102 LEU A CA 1
ATOM 816 C C . LEU A 1 102 ? -2.754 -0.070 14.253 1.00 87.00 102 LEU A C 1
ATOM 818 O O . LEU A 1 102 ? -3.337 0.372 15.238 1.00 87.00 102 LEU A O 1
ATOM 822 N N . HIS A 1 103 ? -1.604 0.454 13.819 1.00 84.31 103 HIS A N 1
ATOM 823 C CA . HIS A 1 103 ? -0.984 1.609 14.477 1.00 84.31 103 HIS A CA 1
ATOM 824 C C . HIS A 1 103 ? -1.916 2.822 14.489 1.00 84.31 103 HIS A C 1
ATOM 826 O O . HIS A 1 103 ? -2.100 3.438 15.541 1.00 84.31 103 HIS A O 1
ATOM 832 N N . LEU A 1 104 ? -2.536 3.120 13.344 1.00 88.75 104 LEU A N 1
ATOM 833 C CA . LEU A 1 104 ? -3.515 4.193 13.216 1.00 88.75 104 LEU A CA 1
ATOM 834 C C . LEU A 1 104 ? -4.694 3.975 14.170 1.00 88.75 104 LEU A C 1
ATOM 836 O O . LEU A 1 104 ? -5.004 4.847 14.978 1.00 88.75 104 LEU A O 1
ATOM 840 N N . LEU A 1 105 ? -5.330 2.802 14.116 1.00 88.69 105 LEU A N 1
ATOM 841 C CA . LEU A 1 105 ? -6.505 2.509 14.935 1.00 88.69 105 LEU A CA 1
ATOM 842 C C . LEU A 1 105 ? -6.209 2.526 16.425 1.00 88.69 105 LEU A C 1
ATOM 844 O O . LEU A 1 105 ? -7.012 3.051 17.185 1.00 88.69 105 LEU A O 1
ATOM 848 N N . VAL A 1 106 ? -5.065 1.997 16.856 1.00 85.75 106 VAL A N 1
ATOM 849 C CA . VAL A 1 106 ? -4.679 2.047 18.268 1.00 85.75 106 VAL A CA 1
ATOM 850 C C . VAL A 1 106 ? -4.452 3.490 18.716 1.00 85.75 106 VAL A C 1
ATOM 852 O O . VAL A 1 106 ? -4.857 3.848 19.822 1.00 85.75 106 VAL A O 1
ATOM 855 N N . ALA A 1 107 ? -3.832 4.328 17.883 1.00 83.81 107 ALA A N 1
ATOM 856 C CA . ALA A 1 107 ? -3.626 5.737 18.199 1.00 83.81 107 ALA A CA 1
ATOM 857 C C . ALA A 1 107 ? -4.963 6.492 18.320 1.00 83.81 107 ALA A C 1
ATOM 859 O O . ALA A 1 107 ? -5.175 7.225 19.287 1.00 83.81 107 ALA A O 1
ATOM 860 N N . VAL A 1 108 ? -5.892 6.247 17.392 1.00 85.25 108 VAL A N 1
ATOM 861 C CA . VAL A 1 108 ? -7.239 6.832 17.412 1.00 85.25 108 VAL A CA 1
ATOM 862 C C . VAL A 1 108 ? -8.048 6.310 18.608 1.00 85.25 108 VAL A C 1
ATOM 864 O O . VAL A 1 108 ? -8.588 7.109 19.370 1.00 85.25 108 VAL A O 1
ATOM 867 N N . ALA A 1 109 ? -8.072 4.998 18.849 1.00 85.69 109 ALA A N 1
ATOM 868 C CA . ALA A 1 109 ? -8.788 4.383 19.968 1.00 85.69 109 ALA A CA 1
ATOM 869 C C . ALA A 1 109 ? -8.302 4.907 21.322 1.00 85.69 109 ALA A C 1
ATOM 871 O O . ALA A 1 109 ? -9.112 5.297 22.154 1.00 85.69 109 ALA A O 1
ATOM 872 N N . LYS A 1 110 ? -6.984 5.011 21.534 1.00 80.62 110 LYS A N 1
ATOM 873 C CA . LYS A 1 110 ? -6.430 5.562 22.782 1.00 80.62 110 LYS A CA 1
ATOM 874 C C . LYS A 1 110 ? -6.827 7.015 23.029 1.00 80.62 110 LYS A C 1
ATOM 876 O O . LYS A 1 110 ? -6.910 7.426 24.183 1.00 80.62 110 LYS A O 1
ATOM 881 N N . HIS A 1 111 ? -7.031 7.788 21.967 1.00 81.62 111 HIS A N 1
ATOM 882 C CA . HIS A 1 111 ? -7.401 9.192 22.080 1.00 81.62 111 HIS A CA 1
ATOM 883 C C . HIS A 1 111 ? -8.899 9.384 22.326 1.00 81.62 111 HIS A C 1
ATOM 885 O O . HIS A 1 111 ? -9.279 10.137 23.219 1.00 81.62 111 HIS A O 1
ATOM 891 N N . PHE A 1 112 ? -9.746 8.703 21.552 1.00 80.81 112 PHE A N 1
ATOM 892 C CA . PHE A 1 112 ? -11.200 8.877 21.614 1.00 80.81 112 PHE A CA 1
ATOM 893 C C . PHE A 1 112 ? -11.880 7.972 22.648 1.00 80.81 112 PHE A C 1
ATOM 895 O O . PHE A 1 112 ? -12.945 8.321 23.153 1.00 80.81 112 PHE A O 1
ATOM 902 N N . GLU A 1 113 ? -11.256 6.854 23.019 1.00 79.44 113 GLU A N 1
ATOM 903 C CA . GLU A 1 113 ? -11.743 5.930 24.044 1.00 79.44 113 GLU A CA 1
ATOM 904 C C . GLU A 1 113 ? -10.604 5.472 24.978 1.00 79.44 113 GLU A C 1
ATOM 906 O O . GLU A 1 113 ? -10.184 4.313 24.969 1.00 79.44 113 GLU A O 1
ATOM 911 N N . PRO A 1 114 ? -10.093 6.366 25.845 1.00 73.00 114 PRO A N 1
ATOM 912 C CA . PRO A 1 114 ? -8.950 6.074 26.718 1.00 73.00 114 PRO A CA 1
ATOM 913 C C . PRO A 1 114 ? -9.211 4.956 27.744 1.00 73.00 114 PRO A C 1
ATOM 915 O O . PRO A 1 114 ? -8.265 4.423 28.321 1.00 73.00 114 PRO A O 1
ATOM 918 N N . ASN A 1 115 ? -10.479 4.594 27.971 1.00 75.38 115 ASN A N 1
ATOM 919 C CA . ASN A 1 115 ? -10.888 3.503 28.859 1.00 75.38 115 ASN A CA 1
ATOM 920 C C . ASN A 1 115 ? -10.989 2.142 28.150 1.00 75.38 115 ASN A C 1
ATOM 922 O O . ASN A 1 115 ? -11.328 1.153 28.805 1.00 75.38 115 ASN A O 1
ATOM 926 N N . LEU A 1 116 ? -10.724 2.072 26.839 1.00 78.06 116 LEU A N 1
ATOM 927 C CA . LEU A 1 116 ? -10.731 0.812 26.105 1.00 78.06 116 LEU A CA 1
ATOM 928 C C . LEU A 1 116 ? -9.683 -0.130 26.715 1.00 78.06 116 LEU A C 1
ATOM 930 O O . LEU A 1 116 ? -8.510 0.228 26.849 1.00 78.06 116 LEU A O 1
ATOM 934 N N . ALA A 1 117 ? -10.112 -1.333 27.108 1.00 73.62 117 ALA A N 1
ATOM 935 C CA . ALA A 1 117 ? -9.281 -2.322 27.792 1.00 73.62 117 ALA A CA 1
ATOM 936 C C . ALA A 1 117 ? -8.259 -2.952 26.832 1.00 73.62 117 ALA A C 1
ATOM 938 O O . ALA A 1 117 ? -8.395 -4.093 26.396 1.00 73.62 117 ALA A O 1
ATOM 939 N N . MET A 1 118 ? -7.229 -2.180 26.487 1.00 70.75 118 MET A N 1
ATOM 940 C CA . MET A 1 118 ? -6.150 -2.618 25.612 1.00 70.75 118 MET A CA 1
ATOM 941 C C . MET A 1 118 ? -5.427 -3.828 26.226 1.00 70.75 118 MET A C 1
ATOM 943 O O . MET A 1 118 ? -5.126 -3.804 27.426 1.00 70.75 118 MET A O 1
ATOM 947 N N . PRO A 1 119 ? -5.082 -4.861 25.434 1.00 68.94 119 PRO A N 1
ATOM 948 C CA . PRO A 1 119 ? -4.378 -6.028 25.946 1.00 68.94 119 PRO A CA 1
ATOM 949 C C . PRO A 1 119 ? -3.061 -5.601 26.601 1.00 68.94 119 PRO A C 1
ATOM 951 O O . PRO A 1 119 ? -2.288 -4.810 26.042 1.00 68.94 119 PRO A O 1
ATOM 954 N N . SER A 1 120 ? -2.794 -6.107 27.80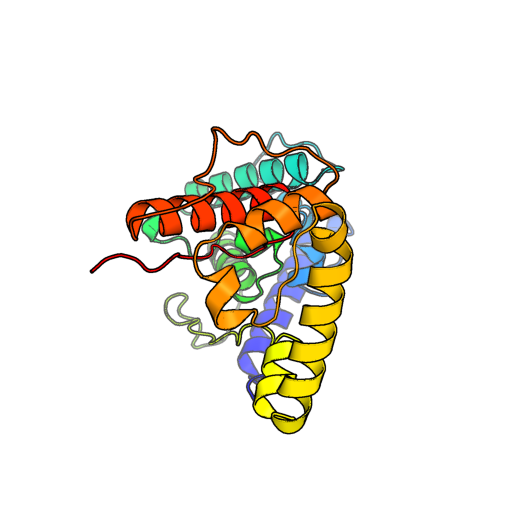7 1.00 50.94 120 SER A N 1
ATOM 955 C CA . SER A 1 120 ? -1.566 -5.798 28.536 1.00 50.94 120 SER A CA 1
ATOM 956 C C . SER A 1 120 ? -0.362 -6.233 27.688 1.00 50.94 120 SER A C 1
ATOM 958 O O . SER A 1 120 ? -0.269 -7.391 27.278 1.00 50.94 120 SER A O 1
ATOM 960 N N . ASN A 1 121 ? 0.542 -5.283 27.408 1.00 50.50 121 ASN A N 1
ATOM 961 C CA . ASN A 1 121 ? 1.722 -5.335 26.516 1.00 50.50 121 ASN A CA 1
ATOM 962 C C . ASN A 1 121 ? 1.612 -4.629 25.150 1.00 50.50 121 ASN A C 1
ATOM 964 O O . ASN A 1 121 ? 2.604 -4.615 24.428 1.00 50.50 121 ASN A O 1
ATOM 968 N N . VAL A 1 122 ? 0.504 -3.960 24.803 1.00 52.41 122 VAL A N 1
ATOM 969 C CA . VAL A 1 122 ? 0.489 -3.039 23.642 1.00 52.41 122 VAL A CA 1
ATOM 970 C C . VAL A 1 122 ? 0.941 -1.632 24.069 1.00 52.41 122 VAL A C 1
ATOM 972 O O . VAL A 1 122 ? 0.165 -0.669 24.127 1.00 52.41 122 VAL A O 1
ATOM 975 N N . GLN A 1 123 ? 2.227 -1.493 24.404 1.00 47.03 123 GLN A N 1
ATOM 976 C CA . GLN A 1 123 ? 2.878 -0.188 24.281 1.00 47.03 123 GLN A CA 1
ATOM 977 C C . GLN A 1 123 ? 3.068 0.044 22.780 1.00 47.03 123 GLN A C 1
ATOM 979 O O . GLN A 1 123 ? 3.654 -0.781 22.091 1.00 47.03 123 GLN A O 1
ATOM 984 N N . VAL A 1 124 ? 2.485 1.125 22.259 1.00 45.25 124 VAL A N 1
ATOM 985 C CA . VAL A 1 124 ? 2.395 1.443 20.815 1.00 45.25 124 VAL A CA 1
ATOM 986 C C . VAL A 1 124 ? 3.773 1.514 20.142 1.00 45.25 124 VAL A C 1
ATOM 988 O O . VAL A 1 124 ? 3.880 1.367 18.933 1.00 45.25 124 VAL A O 1
ATOM 991 N N . GLU A 1 125 ? 4.830 1.644 20.939 1.00 40.44 125 GLU A N 1
ATOM 992 C CA . GLU A 1 125 ? 6.231 1.636 20.526 1.00 40.44 125 GLU A CA 1
ATOM 993 C C . GLU A 1 125 ? 6.776 0.233 20.175 1.00 40.44 125 GLU A C 1
ATOM 995 O O . GLU A 1 125 ? 7.853 0.118 19.600 1.00 40.44 125 GLU A O 1
ATOM 1000 N N . THR A 1 126 ? 6.046 -0.847 20.479 1.00 37.28 126 THR A N 1
ATOM 1001 C CA . THR A 1 126 ? 6.497 -2.242 20.287 1.00 37.28 126 THR A CA 1
ATOM 1002 C C . THR A 1 126 ? 5.505 -3.086 19.486 1.00 37.28 126 THR A C 1
ATOM 1004 O O . THR A 1 126 ? 5.415 -4.299 19.670 1.00 37.28 126 THR A O 1
ATOM 1007 N N . ILE A 1 127 ? 4.760 -2.488 18.553 1.00 46.53 127 ILE A N 1
ATOM 1008 C CA . ILE A 1 127 ? 4.142 -3.274 17.476 1.00 46.53 127 ILE A CA 1
ATOM 1009 C C . ILE A 1 127 ? 5.197 -3.464 16.370 1.00 46.53 127 ILE A C 1
ATOM 1011 O O . ILE A 1 127 ? 5.008 -3.094 15.217 1.00 46.53 127 ILE A O 1
ATOM 1015 N N . THR A 1 128 ? 6.342 -4.059 16.717 1.00 41.28 128 THR A N 1
ATOM 1016 C CA . THR A 1 128 ? 7.258 -4.684 15.752 1.00 41.28 128 THR A CA 1
ATOM 1017 C C . THR A 1 128 ? 6.639 -6.020 15.359 1.00 41.28 128 THR A C 1
ATOM 1019 O O . THR A 1 128 ? 7.105 -7.099 15.714 1.00 41.28 128 THR A O 1
ATOM 1022 N N . ILE A 1 129 ? 5.492 -5.963 14.684 1.00 42.47 129 ILE A N 1
ATOM 1023 C CA . ILE A 1 129 ? 5.034 -7.122 13.935 1.00 42.47 129 ILE A CA 1
ATOM 1024 C C . ILE A 1 129 ? 5.925 -7.114 12.705 1.00 42.47 129 ILE A C 1
ATOM 1026 O O . ILE A 1 129 ? 5.792 -6.243 11.849 1.00 42.47 129 ILE A O 1
ATOM 1030 N N . GLU A 1 130 ? 6.848 -8.068 12.635 1.00 43.66 130 GLU A N 1
ATOM 1031 C CA . GLU A 1 130 ? 7.393 -8.537 11.366 1.00 43.66 130 GLU A CA 1
ATOM 1032 C C . GLU A 1 130 ? 6.199 -9.055 10.551 1.00 43.66 130 GLU A C 1
ATOM 1034 O O . GLU A 1 130 ? 5.874 -10.243 10.539 1.00 43.66 130 GLU A O 1
ATOM 1039 N N . CYS A 1 131 ? 5.443 -8.132 9.953 1.00 36.94 131 CYS A N 1
ATOM 1040 C CA . CYS A 1 131 ? 4.483 -8.461 8.926 1.00 36.94 131 CYS A CA 1
ATOM 1041 C C . CYS A 1 131 ? 5.370 -8.852 7.764 1.00 36.94 131 CYS A C 1
ATOM 1043 O O . CYS A 1 131 ? 5.904 -7.998 7.059 1.00 36.94 131 CYS A O 1
ATOM 1045 N N . TYR A 1 132 ? 5.611 -10.158 7.651 1.00 40.38 132 TYR A N 1
ATOM 1046 C CA . TYR A 1 132 ? 6.102 -10.755 6.428 1.00 40.38 132 TYR A CA 1
ATOM 1047 C C . TYR A 1 132 ? 5.334 -10.062 5.314 1.00 40.38 132 TYR A C 1
ATOM 1049 O O . TYR A 1 132 ? 4.098 -10.143 5.280 1.00 40.38 132 TYR A O 1
ATOM 1057 N N . LYS A 1 133 ? 6.074 -9.338 4.456 1.00 40.84 133 LYS A N 1
ATOM 1058 C CA . LYS A 1 133 ? 5.646 -9.090 3.083 1.00 40.84 133 LYS A CA 1
ATOM 1059 C C . LYS A 1 133 ? 4.911 -10.352 2.689 1.00 40.84 133 LYS A C 1
ATOM 1061 O O . LYS A 1 133 ? 5.448 -11.439 2.886 1.00 40.84 133 LYS A O 1
ATOM 1066 N N . LYS A 1 134 ? 3.634 -10.212 2.351 1.00 41.41 134 LYS A N 1
ATOM 1067 C CA . LYS A 1 134 ? 2.809 -11.334 1.922 1.00 41.41 134 LYS A CA 1
ATOM 1068 C C . LYS A 1 134 ? 3.666 -12.048 0.885 1.00 41.41 134 LYS A C 1
ATOM 1070 O O . LYS A 1 134 ? 3.880 -11.411 -0.140 1.00 41.41 134 LYS A O 1
ATOM 1075 N N . ASP A 1 135 ? 4.230 -13.218 1.230 1.00 41.97 135 ASP A N 1
ATOM 1076 C CA . ASP A 1 135 ? 5.166 -13.938 0.360 1.00 41.97 135 ASP A CA 1
ATOM 1077 C C . ASP A 1 135 ? 4.467 -13.957 -0.987 1.00 41.97 135 ASP A C 1
ATOM 1079 O O . ASP A 1 135 ? 3.377 -14.538 -1.113 1.00 41.97 135 ASP A O 1
ATOM 1083 N N . ASP A 1 136 ? 4.974 -13.172 -1.933 1.00 55.19 136 ASP A N 1
ATOM 1084 C CA . ASP A 1 136 ? 4.299 -13.099 -3.205 1.00 55.19 136 ASP A CA 1
ATOM 1085 C C . ASP A 1 136 ? 4.488 -14.464 -3.881 1.00 55.19 136 ASP A C 1
ATOM 1087 O O . ASP A 1 136 ? 5.217 -15.347 -3.409 1.00 55.19 136 ASP A O 1
ATOM 1091 N N . ALA A 1 137 ? 3.770 -14.712 -4.972 1.00 57.78 137 ALA A N 1
ATOM 1092 C CA . ALA A 1 137 ? 3.870 -16.007 -5.640 1.00 57.78 137 ALA A CA 1
ATOM 1093 C C . ALA A 1 137 ? 5.324 -16.362 -6.029 1.00 57.78 137 ALA A C 1
ATOM 1095 O O . ALA A 1 137 ? 5.622 -17.540 -6.239 1.00 57.78 137 ALA A O 1
ATOM 1096 N N . PHE A 1 138 ? 6.222 -15.369 -6.105 1.00 56.34 138 PHE A N 1
ATOM 1097 C CA . PHE A 1 138 ? 7.642 -15.572 -6.331 1.00 56.34 138 PHE A CA 1
ATOM 1098 C C . PHE A 1 138 ? 8.383 -15.952 -5.048 1.00 56.34 138 PHE A C 1
ATOM 1100 O O . PHE A 1 138 ? 9.176 -16.885 -5.105 1.00 56.34 138 PHE A O 1
ATOM 1107 N N . ASP A 1 139 ? 8.104 -15.352 -3.892 1.00 62.44 139 ASP A N 1
ATOM 1108 C CA . ASP A 1 139 ? 8.713 -15.752 -2.610 1.00 62.44 139 ASP A CA 1
ATOM 1109 C C . ASP A 1 139 ? 8.397 -17.222 -2.245 1.00 62.44 139 ASP A C 1
ATOM 1111 O O . ASP A 1 139 ? 9.270 -17.994 -1.820 1.00 62.44 139 ASP A O 1
ATOM 1115 N N . GLU A 1 140 ? 7.161 -17.675 -2.494 1.00 65.56 140 GLU A N 1
ATOM 1116 C CA . GLU A 1 140 ? 6.793 -19.090 -2.333 1.00 65.56 140 GLU A CA 1
ATOM 1117 C C . GLU A 1 140 ? 7.502 -19.988 -3.368 1.00 65.56 140 GLU A C 1
ATOM 1119 O O . GLU A 1 140 ? 7.935 -21.099 -3.045 1.00 65.56 140 GLU A O 1
ATOM 1124 N N . LEU A 1 141 ? 7.674 -19.506 -4.604 1.00 63.91 141 LEU A N 1
ATOM 1125 C CA . LEU A 1 141 ? 8.408 -20.211 -5.658 1.00 63.91 141 LEU A CA 1
ATOM 1126 C C . LEU A 1 141 ? 9.898 -20.360 -5.310 1.00 63.91 141 LEU A C 1
ATOM 1128 O O . LEU A 1 141 ? 10.431 -21.468 -5.398 1.00 63.91 141 LEU A O 1
ATOM 1132 N N . PHE A 1 142 ? 10.553 -19.279 -4.882 1.00 64.12 142 PHE A N 1
ATOM 1133 C CA . PHE A 1 142 ? 11.967 -19.252 -4.507 1.00 64.12 142 PHE A CA 1
ATOM 1134 C C . PHE A 1 142 ? 12.259 -20.156 -3.307 1.00 64.12 142 PHE A C 1
ATOM 1136 O O . PHE A 1 142 ? 13.314 -20.787 -3.258 1.00 64.12 142 PHE A O 1
ATOM 1143 N N . SER A 1 143 ? 11.318 -20.266 -2.364 1.00 66.38 143 SER A N 1
ATOM 1144 C CA . SER A 1 143 ? 11.484 -21.095 -1.165 1.00 66.38 143 SER A CA 1
ATOM 1145 C C . SER A 1 143 ? 11.126 -22.571 -1.367 1.00 66.38 143 SER A C 1
ATOM 1147 O O . SER A 1 143 ? 11.759 -23.435 -0.758 1.00 66.38 143 SER A O 1
ATOM 1149 N N . ARG A 1 144 ? 10.123 -22.894 -2.196 1.00 67.50 144 ARG A N 1
ATOM 1150 C CA . ARG A 1 144 ? 9.574 -24.264 -2.288 1.00 67.50 144 ARG A CA 1
ATOM 1151 C C . ARG A 1 144 ? 9.888 -25.008 -3.576 1.00 67.50 144 ARG A C 1
ATOM 1153 O O . ARG A 1 144 ? 9.776 -26.232 -3.585 1.00 67.50 144 ARG A O 1
ATOM 1160 N N . ALA A 1 145 ? 10.224 -24.305 -4.651 1.00 68.38 145 ALA A N 1
ATOM 1161 C CA . ALA A 1 145 ? 10.457 -24.913 -5.956 1.00 68.38 145 ALA A CA 1
ATOM 1162 C C . ALA A 1 145 ? 11.525 -24.144 -6.758 1.00 68.38 145 ALA A C 1
ATOM 1164 O O . ALA A 1 145 ? 11.224 -23.592 -7.822 1.00 68.38 145 ALA A O 1
ATOM 1165 N N . PRO A 1 146 ? 12.782 -24.104 -6.275 1.00 66.94 146 PRO A N 1
ATOM 1166 C CA . PRO A 1 146 ? 13.880 -23.448 -6.988 1.00 66.94 146 PRO A CA 1
ATOM 1167 C C . PRO A 1 146 ? 14.130 -24.075 -8.370 1.00 66.94 146 PRO A C 1
ATOM 1169 O O . PRO A 1 146 ? 14.559 -23.392 -9.292 1.00 66.94 146 PRO A O 1
ATOM 1172 N N . ASP A 1 147 ? 13.779 -25.348 -8.552 1.00 75.62 147 ASP A N 1
ATOM 1173 C CA . ASP A 1 147 ? 13.791 -26.073 -9.827 1.00 75.62 147 ASP A CA 1
ATOM 1174 C C . ASP A 1 147 ? 12.793 -25.516 -10.860 1.00 75.62 147 ASP A C 1
ATOM 1176 O O . ASP A 1 147 ? 12.972 -25.692 -12.065 1.00 75.62 147 ASP A O 1
ATOM 1180 N N . LYS A 1 148 ? 11.754 -24.800 -10.413 1.00 74.94 148 LYS A N 1
ATOM 1181 C CA . LYS A 1 148 ? 10.795 -24.115 -11.291 1.00 74.94 148 LYS A CA 1
ATOM 1182 C C . LYS A 1 148 ? 11.219 -22.696 -11.658 1.00 74.94 148 LYS A C 1
ATOM 1184 O O . LYS A 1 148 ? 10.616 -22.117 -12.564 1.00 74.94 148 LYS A O 1
ATOM 1189 N N . LEU A 1 149 ? 12.253 -22.146 -11.019 1.00 76.12 149 LEU A N 1
ATOM 1190 C CA . LEU A 1 149 ? 12.753 -20.804 -11.314 1.00 76.12 149 LEU A CA 1
ATOM 1191 C C . LEU A 1 149 ? 13.186 -20.680 -12.778 1.00 76.12 149 LEU A C 1
ATOM 1193 O O . LEU A 1 149 ? 12.810 -19.723 -13.450 1.00 76.12 149 LEU A O 1
ATOM 1197 N N . ASP A 1 150 ? 13.897 -21.677 -13.303 1.00 80.12 150 ASP A N 1
ATOM 1198 C CA . ASP A 1 150 ? 14.348 -21.678 -14.699 1.00 80.12 150 ASP A CA 1
ATOM 1199 C C . ASP A 1 150 ? 13.176 -21.714 -15.687 1.00 80.12 150 ASP A C 1
ATOM 1201 O O . ASP A 1 150 ? 13.205 -21.064 -16.736 1.00 80.12 150 ASP A O 1
ATOM 1205 N N . ALA A 1 151 ? 12.103 -22.431 -15.342 1.00 82.81 151 ALA A N 1
ATOM 1206 C CA . ALA A 1 151 ? 10.885 -22.450 -16.142 1.00 82.81 151 ALA A CA 1
ATOM 1207 C C . ALA A 1 151 ? 10.202 -21.074 -16.147 1.00 82.81 151 ALA A C 1
ATOM 1209 O O . ALA A 1 151 ? 9.787 -20.603 -17.207 1.00 82.81 151 ALA A O 1
ATOM 1210 N N . VAL A 1 152 ? 10.142 -20.400 -14.995 1.00 82.00 152 VAL A N 1
ATOM 1211 C CA . VAL A 1 152 ? 9.580 -19.046 -14.880 1.00 82.00 152 VAL A CA 1
ATOM 1212 C C . VAL A 1 152 ? 10.431 -18.024 -15.627 1.00 82.00 152 VAL A C 1
ATOM 1214 O O . VAL A 1 152 ? 9.882 -17.255 -16.414 1.00 82.00 152 VAL A O 1
ATOM 1217 N N . LYS A 1 153 ? 11.763 -18.072 -15.494 1.00 82.94 153 LYS A N 1
ATOM 1218 C CA . LYS A 1 153 ? 12.686 -17.243 -16.286 1.00 82.94 153 LYS A CA 1
ATOM 1219 C C . LYS A 1 153 ? 12.458 -17.433 -17.784 1.00 82.94 153 LYS A C 1
ATOM 1221 O O . LYS A 1 153 ? 12.420 -16.459 -18.531 1.00 82.94 153 LYS A O 1
ATOM 1226 N N . LYS A 1 154 ? 12.240 -18.672 -18.235 1.00 85.31 154 LYS A N 1
ATOM 1227 C CA . LYS A 1 154 ? 11.973 -18.978 -19.647 1.00 85.31 154 LYS A CA 1
ATOM 1228 C C . LYS A 1 154 ? 10.634 -18.423 -20.134 1.00 85.31 154 LYS A C 1
ATOM 1230 O O . LYS A 1 154 ? 10.578 -17.885 -21.238 1.00 85.31 154 LYS A O 1
ATOM 1235 N N . VAL A 1 155 ? 9.573 -18.538 -19.336 1.00 87.12 155 VAL A N 1
ATOM 1236 C CA . VAL A 1 155 ? 8.261 -17.950 -19.662 1.00 87.12 155 VAL A CA 1
ATOM 1237 C C . VAL A 1 155 ? 8.357 -16.426 -19.704 1.00 87.12 155 VAL A C 1
ATOM 1239 O O . VAL A 1 155 ? 7.871 -15.807 -20.648 1.00 87.12 155 VAL A O 1
ATOM 1242 N N . PHE A 1 156 ? 9.046 -15.823 -18.735 1.00 85.94 156 PHE A N 1
ATOM 1243 C CA . PHE A 1 156 ? 9.265 -14.382 -18.703 1.00 85.94 156 PHE A CA 1
ATOM 1244 C C . PHE A 1 156 ? 10.080 -13.907 -19.916 1.00 85.94 156 PHE A C 1
ATOM 1246 O O . PHE A 1 156 ? 9.690 -12.951 -20.580 1.00 85.94 156 PHE A O 1
ATOM 1253 N N . LEU A 1 157 ? 11.129 -14.636 -20.311 1.00 90.25 157 LEU A N 1
ATOM 1254 C CA . LEU A 1 157 ? 11.906 -14.356 -21.525 1.00 90.25 157 LEU A CA 1
ATOM 1255 C C . LEU A 1 157 ? 11.050 -14.400 -22.793 1.00 90.25 157 LEU A C 1
ATOM 1257 O O . LEU A 1 157 ? 11.188 -13.548 -23.671 1.00 90.25 157 LEU A O 1
ATOM 1261 N N . GLN A 1 158 ? 10.160 -15.388 -22.901 1.00 90.31 158 GLN A N 1
ATOM 1262 C CA . GLN A 1 158 ? 9.225 -15.483 -24.021 1.00 90.31 158 GLN A CA 1
ATOM 1263 C C . GLN A 1 158 ? 8.257 -14.300 -24.042 1.00 90.31 158 GLN A C 1
ATOM 1265 O O . GLN A 1 158 ? 8.048 -13.709 -25.100 1.00 90.31 158 GLN A O 1
ATOM 1270 N N . PHE A 1 159 ? 7.721 -13.925 -22.880 1.00 91.50 159 PHE A N 1
ATOM 1271 C CA . PHE A 1 159 ? 6.845 -12.770 -22.733 1.00 91.50 159 PHE A CA 1
ATOM 1272 C C . PHE A 1 159 ? 7.538 -11.471 -23.157 1.00 91.50 159 PHE A C 1
ATOM 1274 O O . PHE A 1 159 ? 6.997 -10.735 -23.980 1.00 91.50 159 PHE A O 1
ATOM 1281 N N . VAL A 1 160 ? 8.751 -11.208 -22.663 1.00 92.50 160 VAL A N 1
ATOM 1282 C CA . VAL A 1 160 ? 9.525 -10.015 -23.035 1.00 92.50 160 VAL A CA 1
ATOM 1283 C C . VAL A 1 160 ? 9.726 -9.977 -24.547 1.00 92.50 160 VAL A C 1
ATOM 1285 O O . VAL A 1 160 ? 9.355 -8.996 -25.190 1.00 92.50 160 VAL A O 1
ATOM 1288 N N . ASN A 1 161 ? 10.222 -11.068 -25.138 1.00 93.56 161 ASN A N 1
ATOM 1289 C CA . ASN A 1 161 ? 10.480 -11.149 -26.577 1.00 93.56 161 ASN A CA 1
ATOM 1290 C C . ASN A 1 161 ? 9.222 -11.022 -27.441 1.00 93.56 161 ASN A C 1
ATOM 1292 O O . ASN A 1 161 ? 9.296 -10.475 -28.539 1.00 93.56 161 ASN A O 1
ATOM 1296 N N . GLN A 1 162 ? 8.061 -11.466 -26.960 1.00 93.44 162 GLN A N 1
ATOM 1297 C CA . GLN A 1 162 ? 6.789 -11.264 -27.656 1.00 93.44 162 GLN A CA 1
ATOM 1298 C C . GLN A 1 162 ? 6.432 -9.773 -27.798 1.00 93.44 162 GLN A C 1
ATOM 1300 O O . GLN A 1 162 ? 5.792 -9.382 -28.779 1.00 93.44 162 GLN A O 1
ATOM 1305 N N . HIS A 1 163 ? 6.845 -8.940 -26.841 1.00 90.94 163 HIS A N 1
ATOM 1306 C CA . HIS A 1 163 ? 6.560 -7.506 -26.834 1.00 90.94 163 HIS A CA 1
ATOM 1307 C C . HIS A 1 163 ? 7.677 -6.716 -27.515 1.00 90.94 163 HIS A C 1
ATOM 1309 O O . HIS A 1 163 ? 7.432 -6.066 -28.531 1.00 90.94 163 HIS A O 1
ATOM 1315 N N . VAL A 1 164 ? 8.918 -6.827 -27.034 1.00 90.50 164 VAL A N 1
ATOM 1316 C CA . VAL A 1 164 ? 10.048 -6.058 -27.584 1.00 90.50 164 VAL A CA 1
ATOM 1317 C C . VAL A 1 164 ? 10.472 -6.538 -28.976 1.00 90.50 164 VAL A C 1
ATOM 1319 O O . V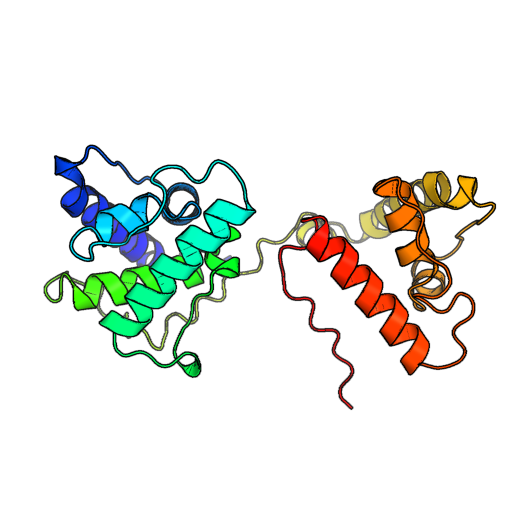AL A 1 164 ? 11.055 -5.772 -29.739 1.00 90.50 164 VAL A O 1
ATOM 1322 N N . GLY A 1 165 ? 10.095 -7.759 -29.372 1.00 88.69 165 GLY A N 1
ATOM 1323 C CA . GLY A 1 165 ? 10.273 -8.261 -30.737 1.00 88.69 165 GLY A CA 1
ATOM 1324 C C . GLY A 1 165 ? 9.554 -7.422 -31.792 1.00 88.69 165 GLY A C 1
ATOM 1325 O O . GLY A 1 165 ? 10.041 -7.304 -32.915 1.00 88.69 165 GLY A O 1
ATOM 1326 N N . LYS A 1 166 ? 8.453 -6.748 -31.429 1.00 86.81 166 LYS A N 1
ATOM 1327 C CA . LYS A 1 166 ? 7.765 -5.789 -32.313 1.00 86.81 166 LYS A CA 1
ATOM 1328 C C . LYS A 1 166 ? 8.634 -4.575 -32.650 1.00 86.81 166 LYS A C 1
ATOM 1330 O O . LYS A 1 166 ? 8.435 -3.955 -33.688 1.00 86.81 166 LYS A O 1
ATOM 1335 N N . LEU A 1 167 ? 9.606 -4.265 -31.792 1.00 86.56 167 LEU A N 1
ATOM 1336 C CA . LEU A 1 167 ? 10.600 -3.208 -31.979 1.00 86.56 167 LEU A CA 1
ATOM 1337 C C . LEU A 1 167 ? 11.866 -3.711 -32.697 1.00 86.56 167 LEU A C 1
ATOM 1339 O O . LEU A 1 167 ? 12.818 -2.955 -32.861 1.00 86.56 167 LEU A O 1
ATOM 1343 N N . GLY A 1 168 ? 11.902 -4.983 -33.111 1.00 88.94 168 GLY A N 1
ATOM 1344 C CA . GLY A 1 168 ? 13.080 -5.612 -33.714 1.00 88.94 168 GLY A CA 1
ATOM 1345 C C . GLY A 1 168 ? 14.152 -6.033 -32.703 1.00 88.94 168 GLY A C 1
ATOM 1346 O O . GLY A 1 168 ? 15.268 -6.361 -33.104 1.00 88.94 168 GLY A O 1
ATOM 1347 N N . LEU A 1 169 ? 13.832 -6.034 -31.406 1.00 90.50 169 LEU A N 1
ATOM 1348 C CA . LEU A 1 169 ? 14.748 -6.435 -30.341 1.00 90.50 169 LEU A CA 1
ATOM 1349 C C . LEU A 1 169 ? 14.594 -7.921 -30.010 1.00 90.50 169 LEU A C 1
ATOM 1351 O O . LEU A 1 169 ? 13.519 -8.501 -30.141 1.00 90.50 169 LEU A O 1
ATOM 1355 N N . ASN A 1 170 ? 15.678 -8.539 -29.550 1.00 91.38 170 ASN A N 1
ATOM 1356 C CA . ASN A 1 170 ? 15.671 -9.920 -29.084 1.00 91.38 170 ASN A CA 1
ATOM 1357 C C . ASN A 1 170 ? 16.540 -10.043 -27.832 1.00 91.38 170 ASN A C 1
ATOM 1359 O O . ASN A 1 170 ? 17.758 -9.849 -27.877 1.00 91.38 170 ASN A O 1
ATOM 1363 N N . VAL A 1 171 ? 15.897 -10.370 -26.722 1.00 92.06 171 VAL A N 1
ATOM 1364 C CA . VAL A 1 171 ? 16.517 -10.609 -25.426 1.00 92.06 171 VAL A CA 1
ATOM 1365 C C . VAL A 1 171 ? 16.845 -12.094 -25.323 1.00 92.06 171 VAL A C 1
ATOM 1367 O O . VAL A 1 171 ? 16.009 -12.956 -25.588 1.00 92.06 171 VAL A O 1
ATOM 1370 N N . LYS A 1 172 ? 18.081 -12.408 -24.954 1.00 89.12 172 LYS A N 1
ATOM 1371 C CA . LYS A 1 172 ? 18.568 -13.770 -24.706 1.00 89.12 172 LYS A CA 1
ATOM 1372 C C . LYS A 1 172 ? 18.820 -14.010 -23.228 1.00 89.12 172 LYS A C 1
ATOM 1374 O O . LYS A 1 172 ? 18.587 -15.117 -22.755 1.00 89.12 172 LYS A O 1
ATOM 1379 N N . ASP A 1 173 ? 19.277 -12.977 -22.534 1.00 86.25 173 ASP A N 1
ATOM 1380 C CA . ASP A 1 173 ? 19.560 -13.002 -21.111 1.00 86.25 173 ASP A CA 1
ATOM 1381 C C . ASP A 1 173 ? 18.952 -11.769 -20.445 1.00 86.25 173 ASP A C 1
ATOM 1383 O O . ASP A 1 173 ? 19.331 -10.636 -20.725 1.00 86.25 173 ASP A O 1
ATOM 1387 N N . ILE A 1 174 ? 17.975 -12.003 -19.578 1.00 83.75 174 ILE A N 1
ATOM 1388 C CA . ILE A 1 174 ? 17.244 -10.937 -18.892 1.00 83.75 174 ILE A CA 1
ATOM 1389 C C . ILE A 1 174 ? 18.125 -10.290 -17.830 1.00 83.75 174 ILE A C 1
ATOM 1391 O O . ILE A 1 174 ? 18.043 -9.082 -17.654 1.00 83.75 174 ILE A O 1
ATOM 1395 N N . GLU A 1 175 ? 18.976 -11.063 -17.152 1.00 79.44 175 GLU A N 1
ATOM 1396 C CA . GLU A 1 175 ? 19.751 -10.569 -16.010 1.00 79.44 175 GLU A CA 1
ATOM 1397 C C . GLU A 1 175 ? 20.743 -9.490 -16.446 1.00 79.44 175 GLU A C 1
ATOM 1399 O O . GLU A 1 175 ? 20.829 -8.435 -15.822 1.00 79.44 175 GLU A O 1
ATOM 1404 N N . SER A 1 176 ? 21.438 -9.711 -17.563 1.00 85.38 176 SER A N 1
ATOM 1405 C CA . SER A 1 176 ? 22.358 -8.716 -18.115 1.00 85.38 176 SER A CA 1
ATOM 1406 C C . SER A 1 176 ? 21.661 -7.642 -18.953 1.00 85.38 176 SER A C 1
ATOM 1408 O O . SER A 1 176 ? 21.997 -6.467 -18.831 1.00 85.38 176 SER A O 1
ATOM 1410 N N . GLN A 1 177 ? 20.686 -8.002 -19.797 1.00 89.25 177 GLN A N 1
ATOM 1411 C CA . GLN A 1 177 ? 20.120 -7.058 -20.772 1.00 89.25 177 GLN A CA 1
ATOM 1412 C C . GLN A 1 177 ? 19.055 -6.116 -20.194 1.00 89.25 177 GLN A C 1
ATOM 1414 O O . GLN A 1 177 ? 18.652 -5.185 -20.886 1.00 89.25 177 GLN A O 1
ATOM 1419 N N . PHE A 1 178 ? 18.580 -6.339 -18.965 1.00 89.75 178 PHE A N 1
ATOM 1420 C CA . PHE A 1 178 ? 17.715 -5.383 -18.258 1.00 89.75 178 PHE A CA 1
ATOM 1421 C C . PHE A 1 178 ? 18.492 -4.440 -17.337 1.00 89.75 178 PHE A C 1
ATOM 1423 O O . PHE A 1 178 ? 17.916 -3.462 -16.862 1.00 89.75 178 PHE A O 1
ATOM 1430 N N . ALA A 1 179 ? 19.774 -4.713 -17.080 1.00 85.94 179 ALA A N 1
ATOM 1431 C CA . ALA A 1 179 ? 20.552 -4.020 -16.054 1.00 85.94 179 ALA A CA 1
ATOM 1432 C C . ALA A 1 179 ? 20.700 -2.508 -16.301 1.00 85.94 179 ALA A C 1
ATOM 1434 O O . ALA A 1 179 ? 20.920 -1.750 -15.362 1.00 85.94 179 ALA A O 1
ATOM 1435 N N . ASP A 1 180 ? 20.575 -2.066 -17.551 1.00 88.44 180 ASP A N 1
ATOM 1436 C CA . ASP A 1 180 ? 20.705 -0.667 -17.961 1.00 88.44 180 ASP A CA 1
ATOM 1437 C C . ASP A 1 180 ? 19.365 0.089 -18.075 1.00 88.44 180 ASP A C 1
ATOM 1439 O O . ASP A 1 180 ? 19.333 1.262 -18.462 1.00 88.44 180 ASP A O 1
ATOM 1443 N N . GLY A 1 181 ? 18.255 -0.587 -17.759 1.00 90.56 181 GLY A N 1
ATOM 1444 C CA . GLY A 1 181 ? 16.898 -0.042 -17.763 1.00 90.56 181 GLY A CA 1
ATOM 1445 C C . GLY A 1 181 ? 16.273 0.172 -19.148 1.00 90.56 181 GLY A C 1
ATOM 1446 O O . GLY A 1 181 ? 15.067 0.407 -19.230 1.00 90.56 181 GLY A O 1
ATOM 1447 N N . VAL A 1 182 ? 17.022 0.048 -20.250 1.00 93.38 182 VAL A N 1
ATOM 1448 C CA . VAL A 1 182 ? 16.523 0.387 -21.597 1.00 93.38 182 VAL A CA 1
ATOM 1449 C C . VAL A 1 182 ? 15.435 -0.581 -22.045 1.00 93.38 182 VAL A C 1
ATOM 1451 O O . VAL A 1 182 ? 14.359 -0.168 -22.481 1.00 93.38 182 VAL A O 1
ATOM 1454 N N . ILE A 1 183 ? 15.690 -1.886 -21.916 1.00 92.44 183 ILE A N 1
ATOM 1455 C CA . ILE A 1 183 ? 14.713 -2.915 -22.295 1.00 92.44 183 ILE A CA 1
ATOM 1456 C C . ILE A 1 183 ? 13.457 -2.826 -21.423 1.00 92.44 183 ILE A C 1
ATOM 1458 O O . ILE A 1 183 ? 12.355 -3.016 -21.938 1.00 92.44 183 ILE A O 1
ATOM 1462 N N . LEU A 1 184 ? 13.609 -2.495 -20.137 1.00 91.50 184 LEU A N 1
ATOM 1463 C CA . LEU A 1 184 ? 12.489 -2.327 -19.215 1.00 91.50 184 LEU A CA 1
ATOM 1464 C C . LEU A 1 184 ? 11.586 -1.165 -19.645 1.00 91.50 184 LEU A C 1
ATOM 1466 O O . LEU A 1 184 ? 10.384 -1.363 -19.798 1.00 91.50 184 LEU A O 1
ATOM 1470 N N . LEU A 1 185 ? 12.162 0.008 -19.922 1.00 91.75 185 LEU A N 1
ATOM 1471 C CA . LEU A 1 185 ? 11.430 1.171 -20.429 1.00 91.75 185 LEU A CA 1
ATOM 1472 C C . LEU A 1 185 ? 10.668 0.839 -21.716 1.00 91.75 185 LEU A C 1
ATOM 1474 O O . LEU A 1 185 ? 9.456 1.034 -21.807 1.00 91.75 185 LEU A O 1
ATOM 1478 N N . LEU A 1 186 ? 11.355 0.268 -22.707 1.00 91.12 186 LEU A N 1
ATOM 1479 C CA . LEU A 1 186 ? 10.733 -0.088 -23.983 1.00 91.12 186 LEU A CA 1
ATOM 1480 C C . LEU A 1 186 ? 9.610 -1.119 -23.822 1.00 91.12 186 LEU A C 1
ATOM 1482 O O . LEU A 1 186 ? 8.595 -1.031 -24.515 1.00 91.12 186 LEU A O 1
ATOM 1486 N N . LEU A 1 187 ? 9.771 -2.079 -22.909 1.00 91.06 187 LEU A N 1
ATOM 1487 C CA . LEU A 1 187 ? 8.734 -3.048 -22.574 1.00 91.06 187 LEU A CA 1
ATOM 1488 C C . LEU A 1 187 ? 7.511 -2.368 -21.948 1.00 91.06 187 LEU A C 1
ATOM 1490 O O . LEU A 1 187 ? 6.399 -2.642 -22.394 1.00 91.06 187 LEU A O 1
ATOM 1494 N N . ILE A 1 188 ? 7.703 -1.465 -20.980 1.00 88.94 188 ILE A N 1
ATOM 1495 C CA . ILE A 1 188 ? 6.614 -0.695 -20.357 1.00 88.94 188 ILE A CA 1
ATOM 1496 C C . ILE A 1 188 ? 5.840 0.079 -21.431 1.00 88.94 188 ILE A C 1
ATOM 1498 O O . ILE A 1 188 ? 4.623 -0.059 -21.522 1.00 88.94 188 ILE A O 1
ATOM 1502 N N . GLY A 1 189 ? 6.535 0.797 -22.320 1.00 88.12 189 GLY A N 1
ATOM 1503 C CA . GLY A 1 189 ? 5.886 1.509 -23.427 1.00 88.12 189 GLY A CA 1
ATOM 1504 C C . GLY A 1 189 ? 5.090 0.584 -24.363 1.00 88.12 189 GLY A C 1
ATOM 1505 O O . GLY A 1 189 ? 3.996 0.933 -24.803 1.00 88.12 189 GLY A O 1
ATOM 1506 N N . GLN A 1 190 ? 5.587 -0.631 -24.641 1.00 88.00 190 GLN A N 1
ATOM 1507 C CA . GLN A 1 190 ? 4.844 -1.626 -25.431 1.00 88.00 190 GLN A CA 1
ATOM 1508 C C . GLN A 1 190 ? 3.599 -2.172 -24.723 1.00 88.00 190 GLN A C 1
ATOM 1510 O O . GLN A 1 190 ? 2.635 -2.518 -25.407 1.00 88.00 190 GLN A O 1
ATOM 1515 N N . LEU A 1 191 ? 3.628 -2.295 -23.395 1.00 84.94 191 LEU A N 1
ATOM 1516 C CA . LEU A 1 191 ? 2.513 -2.817 -22.601 1.00 84.94 191 LEU A CA 1
ATOM 1517 C C . LEU A 1 191 ? 1.414 -1.771 -22.412 1.00 84.94 191 LEU A C 1
ATOM 1519 O O . LEU A 1 191 ? 0.246 -2.064 -22.649 1.00 84.94 191 LEU A O 1
ATOM 1523 N N . GLU A 1 192 ? 1.801 -0.550 -22.060 1.00 82.06 192 GLU A N 1
ATOM 1524 C CA . GLU A 1 192 ? 0.887 0.574 -21.840 1.00 82.06 192 GLU A CA 1
ATOM 1525 C C . GLU A 1 192 ? 0.385 1.200 -23.154 1.00 82.06 192 GLU A C 1
ATOM 1527 O O . GLU A 1 192 ? -0.566 1.980 -23.181 1.00 82.06 192 GLU A O 1
ATOM 1532 N N . GLY A 1 193 ? 1.017 0.856 -24.280 1.00 81.88 193 GLY A N 1
ATOM 1533 C CA . GLY A 1 193 ? 0.599 1.298 -25.607 1.00 81.88 193 GLY A CA 1
ATOM 1534 C C . GLY A 1 193 ? 0.910 2.766 -25.908 1.00 81.88 193 GLY A C 1
ATOM 1535 O O . GLY A 1 193 ? 0.337 3.321 -26.848 1.00 81.88 193 GLY A O 1
ATOM 1536 N N . TYR A 1 194 ? 1.817 3.393 -25.153 1.00 78.88 194 TYR A N 1
ATOM 1537 C CA . TYR A 1 194 ? 2.302 4.745 -25.424 1.00 78.88 194 TYR A CA 1
ATOM 1538 C C . TYR A 1 194 ? 3.733 4.755 -25.967 1.00 78.88 194 TYR A C 1
ATOM 1540 O O . TYR A 1 194 ? 4.536 3.843 -25.766 1.00 78.88 194 TYR A O 1
ATOM 1548 N N . PHE A 1 195 ? 4.065 5.834 -26.672 1.00 77.44 195 PHE A N 1
ATOM 1549 C CA . PHE A 1 195 ? 5.422 6.072 -27.144 1.00 77.44 195 PHE A CA 1
ATOM 1550 C C . PHE A 1 195 ? 6.229 6.776 -26.061 1.00 77.44 195 PHE A C 1
ATOM 1552 O O . PHE A 1 195 ? 5.891 7.887 -25.658 1.00 77.44 195 PHE A O 1
ATOM 1559 N N . LEU A 1 196 ? 7.321 6.148 -2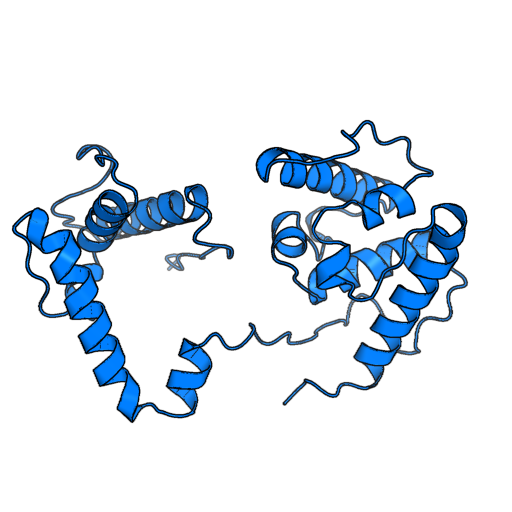5.634 1.00 82.88 196 LEU A N 1
ATOM 1560 C CA . LEU A 1 196 ? 8.329 6.817 -24.825 1.00 82.88 196 LEU A CA 1
ATOM 1561 C C . LEU A 1 196 ? 9.119 7.797 -25.683 1.00 82.88 196 LEU A C 1
ATOM 1563 O O . LEU A 1 196 ? 9.614 7.452 -26.761 1.00 82.88 196 LEU A O 1
ATOM 1567 N N . ASN A 1 197 ? 9.259 9.024 -25.197 1.00 81.88 197 ASN A N 1
ATOM 1568 C CA . ASN A 1 197 ? 10.104 10.005 -25.847 1.00 81.88 197 ASN A CA 1
ATOM 1569 C C . ASN A 1 197 ? 11.573 9.639 -25.603 1.00 81.88 197 ASN A C 1
ATOM 1571 O O . ASN A 1 197 ? 12.041 9.594 -24.471 1.00 81.88 197 ASN A O 1
ATOM 1575 N N . LEU A 1 198 ? 12.315 9.414 -26.687 1.00 81.25 198 LEU A N 1
ATOM 1576 C CA . LEU A 1 198 ? 13.729 9.017 -26.651 1.00 81.25 198 LEU A CA 1
ATOM 1577 C C . LEU A 1 198 ? 14.660 10.082 -26.045 1.00 81.25 198 LEU A C 1
ATOM 1579 O O . LEU A 1 198 ? 15.857 9.849 -25.932 1.00 81.25 198 LEU A O 1
ATOM 1583 N N . ARG A 1 199 ? 14.140 11.271 -25.720 1.00 80.69 199 ARG A N 1
ATOM 1584 C CA . ARG A 1 199 ? 14.875 12.318 -24.998 1.00 80.69 199 ARG A CA 1
ATOM 1585 C C . ARG A 1 199 ? 14.826 12.148 -23.483 1.00 80.69 199 ARG A C 1
ATOM 1587 O O . ARG A 1 199 ? 15.646 12.755 -22.805 1.00 80.69 199 ARG A O 1
ATOM 1594 N N . ASP A 1 200 ? 13.886 11.357 -22.979 1.00 85.38 200 ASP A N 1
ATOM 1595 C CA . ASP A 1 200 ? 13.629 11.243 -21.543 1.00 85.38 200 ASP A CA 1
ATOM 1596 C C . ASP A 1 200 ? 14.503 10.152 -20.901 1.00 85.38 200 ASP A C 1
ATOM 1598 O O . ASP A 1 200 ? 14.629 10.096 -19.680 1.00 85.38 200 ASP A O 1
ATOM 1602 N N . PHE A 1 201 ? 15.155 9.316 -21.717 1.00 92.25 201 PHE A N 1
ATOM 1603 C CA . PHE A 1 201 ? 16.029 8.232 -21.277 1.00 92.25 201 PHE A CA 1
ATOM 1604 C C . PHE A 1 201 ? 17.201 8.005 -22.239 1.00 92.25 201 PHE A C 1
ATOM 1606 O O . PHE A 1 201 ? 17.180 8.419 -23.400 1.00 92.25 201 PHE A O 1
ATOM 1613 N N . PHE A 1 202 ? 18.230 7.312 -21.762 1.00 91.94 202 PHE A N 1
ATOM 1614 C CA . PHE A 1 202 ? 19.438 7.014 -22.522 1.00 91.94 202 PHE A CA 1
ATOM 1615 C C . PHE A 1 202 ? 19.302 5.662 -23.220 1.00 91.94 202 PHE A C 1
ATOM 1617 O O . PHE A 1 202 ? 19.280 4.631 -22.562 1.00 91.94 202 PHE A O 1
ATOM 1624 N N . LEU A 1 203 ? 19.253 5.642 -24.555 1.00 89.94 203 LEU A N 1
ATOM 1625 C CA . LEU A 1 203 ? 19.190 4.394 -25.339 1.00 89.94 203 LEU A CA 1
ATOM 1626 C C . LEU A 1 203 ? 20.476 3.559 -25.277 1.00 89.94 203 LEU A C 1
ATOM 1628 O O . LEU A 1 203 ? 20.441 2.349 -25.481 1.00 89.94 203 LEU A O 1
ATOM 1632 N N . THR A 1 204 ? 21.609 4.218 -25.058 1.00 89.19 204 THR A N 1
ATOM 1633 C CA . THR A 1 204 ? 22.933 3.598 -24.959 1.00 89.19 204 THR A CA 1
ATOM 1634 C C . THR A 1 204 ? 23.653 4.200 -23.755 1.00 89.19 204 THR A C 1
ATOM 1636 O O . THR A 1 204 ? 24.532 5.047 -23.942 1.00 89.19 204 THR A O 1
ATOM 1639 N N . PRO A 1 205 ? 23.232 3.857 -22.527 1.00 89.12 205 PRO A N 1
ATOM 1640 C CA . PRO A 1 205 ? 23.841 4.411 -21.329 1.00 89.12 205 PRO A CA 1
ATOM 1641 C C . PRO A 1 205 ? 25.304 3.958 -21.245 1.00 89.12 205 PRO A C 1
ATOM 1643 O O . PRO A 1 205 ? 25.622 2.777 -21.383 1.00 89.12 205 PRO A O 1
ATOM 1646 N N . ALA A 1 206 ? 26.205 4.915 -21.057 1.00 88.44 206 ALA A N 1
ATOM 1647 C CA . ALA A 1 206 ? 27.647 4.718 -20.965 1.00 88.44 206 ALA A CA 1
ATOM 1648 C C . ALA A 1 206 ? 28.168 4.859 -19.526 1.00 88.44 206 ALA A C 1
ATOM 1650 O O . ALA A 1 206 ? 29.343 4.589 -19.267 1.00 88.44 206 ALA A O 1
ATOM 1651 N N . SER A 1 207 ? 27.314 5.285 -18.589 1.00 89.00 207 SER A N 1
ATOM 1652 C CA . SER A 1 207 ? 27.661 5.457 -17.177 1.00 89.00 207 SER A CA 1
ATOM 1653 C C . SER A 1 207 ? 26.599 4.889 -16.239 1.00 89.00 207 SER A C 1
ATOM 1655 O O . SER A 1 207 ? 25.416 4.835 -16.572 1.00 89.00 207 SER A O 1
ATOM 1657 N N . THR A 1 208 ? 27.016 4.532 -15.022 1.00 89.12 208 THR A N 1
ATOM 1658 C CA . THR A 1 208 ? 26.111 4.066 -13.962 1.00 89.12 208 THR A CA 1
ATOM 1659 C C . THR A 1 208 ? 25.007 5.079 -13.668 1.00 89.12 208 THR A C 1
ATOM 1661 O O . THR A 1 208 ? 23.874 4.680 -13.436 1.00 89.12 208 THR A O 1
ATOM 1664 N N . THR A 1 209 ? 25.303 6.381 -13.728 1.00 89.38 209 THR A N 1
ATOM 1665 C CA . THR A 1 209 ? 24.312 7.449 -13.531 1.00 89.38 209 THR A CA 1
ATOM 1666 C C . THR A 1 209 ? 23.214 7.414 -14.593 1.00 89.38 209 THR A C 1
ATOM 1668 O O . THR A 1 209 ? 22.042 7.556 -14.264 1.00 89.38 209 THR A O 1
ATOM 1671 N N . GLU A 1 210 ? 23.573 7.191 -15.860 1.00 90.62 210 GLU A N 1
ATOM 1672 C CA . GLU A 1 210 ? 22.603 7.083 -16.959 1.00 90.62 210 GLU A CA 1
ATOM 1673 C C . GLU A 1 210 ? 21.762 5.804 -16.850 1.00 90.62 210 GLU A C 1
ATOM 1675 O O . GLU A 1 210 ? 20.558 5.836 -17.094 1.00 90.62 210 GLU A O 1
ATOM 1680 N N . MET A 1 211 ? 22.373 4.692 -16.424 1.00 89.81 211 MET A N 1
ATOM 1681 C CA . MET A 1 211 ? 21.649 3.448 -16.138 1.00 89.81 211 MET A CA 1
ATOM 1682 C C . MET A 1 211 ? 20.646 3.642 -14.991 1.00 89.81 211 MET A C 1
ATOM 1684 O O . MET A 1 211 ? 19.485 3.264 -15.117 1.00 89.81 211 MET A O 1
ATOM 1688 N N . LEU A 1 212 ? 21.072 4.278 -13.893 1.00 87.19 212 LEU A N 1
ATOM 1689 C CA . LEU A 1 212 ? 20.211 4.600 -12.750 1.00 87.19 212 LEU A CA 1
ATOM 1690 C C . LEU A 1 212 ? 19.052 5.511 -13.154 1.00 87.19 212 LEU A C 1
ATOM 1692 O O . LEU A 1 212 ? 17.918 5.262 -12.761 1.00 87.19 212 LEU A O 1
ATOM 1696 N N . HIS A 1 213 ? 19.323 6.527 -13.977 1.00 91.00 213 HIS A N 1
ATOM 1697 C CA . HIS A 1 213 ? 18.290 7.407 -14.525 1.00 91.00 213 HIS A CA 1
ATOM 1698 C C . HIS A 1 213 ? 17.218 6.618 -15.285 1.00 91.00 213 HIS A C 1
ATOM 1700 O O . HIS A 1 213 ? 16.028 6.795 -15.031 1.00 91.00 213 HIS A O 1
ATOM 1706 N N . ASN A 1 214 ? 17.626 5.706 -16.172 1.00 91.94 214 ASN A N 1
ATOM 1707 C CA . ASN A 1 214 ? 16.692 4.863 -16.919 1.00 91.94 214 ASN A CA 1
ATOM 1708 C C . ASN A 1 214 ? 15.849 3.964 -16.004 1.00 91.94 214 ASN A C 1
ATOM 1710 O O . ASN A 1 214 ? 14.645 3.824 -16.215 1.00 91.94 214 ASN A O 1
ATOM 1714 N N . VAL A 1 215 ? 16.479 3.345 -15.001 1.00 89.19 215 VAL A N 1
ATOM 1715 C CA . VAL A 1 215 ? 15.790 2.468 -14.043 1.00 89.19 215 VAL A CA 1
ATOM 1716 C C . VAL A 1 215 ? 14.786 3.262 -13.208 1.00 89.19 215 VAL A C 1
ATOM 1718 O O . VAL A 1 215 ? 13.646 2.827 -13.077 1.00 89.19 215 VAL A O 1
ATOM 1721 N N . ASN A 1 216 ? 15.159 4.442 -12.710 1.00 86.62 216 ASN A N 1
ATOM 1722 C CA . ASN A 1 216 ? 14.260 5.292 -11.929 1.00 86.62 216 ASN A CA 1
ATOM 1723 C C . ASN A 1 216 ? 13.063 5.758 -12.757 1.00 86.62 216 ASN A C 1
ATOM 1725 O O . ASN A 1 216 ? 11.930 5.625 -12.310 1.00 86.62 216 ASN A O 1
ATOM 1729 N N . LEU A 1 217 ? 13.290 6.182 -14.004 1.00 88.81 217 LEU A N 1
ATOM 1730 C CA . LEU A 1 217 ? 12.194 6.526 -14.906 1.00 88.81 217 LEU A CA 1
ATOM 1731 C C . LEU A 1 217 ? 11.241 5.341 -15.125 1.00 88.81 217 LEU A C 1
ATOM 1733 O O . LEU A 1 217 ? 10.027 5.518 -15.159 1.00 88.81 217 LEU A O 1
ATOM 1737 N N . ALA A 1 218 ? 11.767 4.122 -15.268 1.00 88.81 218 ALA A N 1
ATOM 1738 C CA . ALA A 1 218 ? 10.930 2.936 -15.413 1.00 88.81 218 ALA A CA 1
ATOM 1739 C C . ALA A 1 218 ? 10.066 2.683 -14.167 1.00 88.81 218 ALA A C 1
ATOM 1741 O O . ALA A 1 218 ? 8.898 2.316 -14.299 1.00 88.81 218 ALA A O 1
ATOM 1742 N N . LEU A 1 219 ? 10.624 2.890 -12.972 1.00 83.62 219 LEU A N 1
ATOM 1743 C CA . LEU A 1 219 ? 9.899 2.762 -11.706 1.00 83.62 219 LEU A CA 1
ATOM 1744 C C . LEU A 1 219 ? 8.811 3.830 -11.562 1.00 83.62 219 LEU A C 1
ATOM 1746 O O . LEU A 1 219 ? 7.694 3.495 -11.166 1.00 83.62 219 LEU A O 1
ATOM 1750 N N . ASP A 1 220 ? 9.100 5.076 -11.935 1.00 82.94 220 ASP A N 1
ATOM 1751 C CA . ASP A 1 220 ? 8.123 6.168 -11.924 1.00 82.94 220 ASP A CA 1
ATOM 1752 C C . ASP A 1 220 ? 6.942 5.845 -12.848 1.00 82.94 220 ASP A C 1
ATOM 1754 O O . ASP A 1 220 ? 5.789 5.908 -12.429 1.00 82.94 220 ASP A O 1
ATOM 1758 N N . LEU A 1 221 ? 7.213 5.378 -14.072 1.00 83.56 221 LEU A N 1
ATOM 1759 C CA . LEU A 1 221 ? 6.171 4.998 -15.033 1.00 83.56 221 LEU A CA 1
ATOM 1760 C C . LEU A 1 221 ? 5.303 3.831 -14.547 1.00 83.56 221 LEU A C 1
ATOM 1762 O O . LEU A 1 221 ? 4.095 3.816 -14.778 1.00 83.56 221 LEU A O 1
ATOM 1766 N N . LEU A 1 222 ? 5.904 2.846 -13.879 1.00 80.62 222 LEU A N 1
ATOM 1767 C CA . LEU A 1 222 ? 5.165 1.731 -13.286 1.00 80.62 222 LEU A CA 1
ATOM 1768 C C . LEU A 1 222 ? 4.332 2.172 -12.072 1.00 80.62 222 LEU A C 1
ATOM 1770 O O . LEU A 1 222 ? 3.250 1.629 -11.843 1.00 80.62 222 LEU A O 1
ATOM 1774 N N . THR A 1 223 ? 4.818 3.148 -11.305 1.00 75.44 223 THR A N 1
ATOM 1775 C CA . THR A 1 223 ? 4.097 3.729 -10.163 1.00 75.44 223 THR A CA 1
ATOM 1776 C C . THR A 1 223 ? 2.910 4.563 -10.642 1.00 75.44 223 THR A C 1
ATOM 1778 O O . THR A 1 223 ? 1.792 4.361 -10.174 1.00 75.44 223 THR A O 1
ATOM 1781 N N . ASP A 1 224 ? 3.116 5.417 -11.646 1.00 75.06 224 ASP A N 1
ATOM 1782 C CA . ASP A 1 224 ? 2.060 6.205 -12.289 1.00 75.06 224 ASP A CA 1
ATOM 1783 C C . ASP A 1 224 ? 0.994 5.319 -12.956 1.00 75.06 224 ASP A C 1
ATOM 1785 O O . ASP A 1 224 ? -0.188 5.668 -12.975 1.00 75.06 224 ASP A O 1
ATOM 1789 N N . GLY A 1 225 ? 1.397 4.152 -13.471 1.00 67.06 225 GLY A N 1
ATOM 1790 C CA . GLY A 1 225 ? 0.500 3.127 -14.013 1.00 67.06 225 GLY A CA 1
ATOM 1791 C C . GLY A 1 225 ? -0.250 2.303 -12.955 1.00 67.06 225 GLY A C 1
ATOM 1792 O O . GLY A 1 225 ? -1.042 1.433 -13.315 1.00 67.06 225 GLY A O 1
ATOM 1793 N N . GLY A 1 226 ? -0.008 2.534 -11.658 1.00 65.00 226 GLY A N 1
ATOM 1794 C CA . GLY A 1 226 ? -0.629 1.778 -10.564 1.00 65.00 226 GLY A CA 1
ATOM 1795 C C . GLY A 1 226 ? -0.154 0.321 -10.458 1.00 65.00 226 GLY A C 1
ATOM 1796 O O . GLY A 1 226 ? -0.825 -0.508 -9.844 1.00 65.00 226 GLY A O 1
ATOM 1797 N N . LEU A 1 227 ? 0.983 -0.017 -11.081 1.00 63.84 227 LEU A N 1
ATOM 1798 C CA . LEU A 1 227 ? 1.560 -1.368 -11.103 1.00 63.84 227 LEU A CA 1
ATOM 1799 C C . LEU A 1 227 ? 2.544 -1.614 -9.949 1.00 63.84 227 LEU A C 1
ATOM 1801 O O . LEU A 1 227 ? 2.826 -2.771 -9.628 1.00 63.84 227 LEU A O 1
ATOM 1805 N N . LEU A 1 228 ? 3.050 -0.556 -9.306 1.00 54.53 228 LEU A N 1
ATOM 1806 C CA . LEU A 1 228 ? 3.899 -0.639 -8.115 1.00 54.53 228 LEU A CA 1
ATOM 1807 C C . LEU A 1 228 ? 3.199 -0.013 -6.905 1.00 54.53 228 LEU A C 1
ATOM 1809 O O . LEU A 1 228 ? 2.961 1.186 -6.856 1.00 54.53 228 LEU A O 1
ATOM 1813 N N . ASN A 1 229 ? 2.920 -0.847 -5.901 1.00 48.47 229 ASN A N 1
ATOM 1814 C CA . ASN A 1 229 ? 2.306 -0.456 -4.625 1.00 48.47 229 ASN A CA 1
ATOM 1815 C C . ASN A 1 229 ? 3.332 -0.281 -3.489 1.00 48.47 229 ASN A C 1
ATOM 1817 O O . ASN A 1 229 ? 2.958 -0.150 -2.325 1.00 48.47 229 ASN A O 1
ATOM 1821 N N . PHE A 1 230 ? 4.630 -0.309 -3.797 1.00 44.03 230 PHE A N 1
ATOM 1822 C CA . PHE A 1 230 ? 5.691 -0.168 -2.803 1.00 44.03 230 PHE A CA 1
ATOM 1823 C C . PHE A 1 230 ? 6.708 0.873 -3.266 1.00 44.03 230 PHE A C 1
ATOM 1825 O O . PHE A 1 230 ? 7.083 0.846 -4.439 1.00 44.03 230 PHE A O 1
ATOM 1832 N N . PRO A 1 231 ? 7.205 1.743 -2.367 1.00 41.31 231 PRO A N 1
ATOM 1833 C CA . PRO A 1 231 ? 8.345 2.588 -2.679 1.00 41.31 231 PRO A CA 1
ATOM 1834 C C . PRO A 1 231 ? 9.553 1.681 -2.929 1.00 41.31 231 PRO A C 1
ATOM 1836 O O . PRO A 1 231 ? 10.073 1.035 -2.015 1.00 41.31 231 PRO A O 1
ATOM 1839 N N . VAL A 1 232 ? 9.968 1.582 -4.189 1.00 41.75 232 VAL A N 1
ATOM 1840 C CA . VAL A 1 232 ? 11.210 0.909 -4.555 1.00 41.75 232 VAL A CA 1
ATOM 1841 C C . VAL A 1 232 ? 12.331 1.894 -4.256 1.00 41.75 232 VAL A C 1
ATOM 1843 O O . VAL A 1 232 ? 12.612 2.784 -5.050 1.00 41.75 232 VAL A O 1
ATOM 1846 N N . ASN A 1 233 ? 12.960 1.753 -3.088 1.00 42.06 233 ASN A N 1
ATOM 1847 C CA . ASN A 1 233 ? 14.244 2.400 -2.854 1.00 42.06 233 ASN A CA 1
ATOM 1848 C C . ASN A 1 233 ? 15.256 1.763 -3.807 1.00 42.06 233 ASN A C 1
ATOM 1850 O O . ASN A 1 233 ? 15.698 0.632 -3.601 1.00 42.06 233 ASN A O 1
ATOM 1854 N N . SER A 1 234 ? 15.614 2.492 -4.859 1.00 42.59 234 SER A N 1
ATOM 1855 C CA . SER A 1 234 ? 16.824 2.238 -5.626 1.00 42.59 234 SER A CA 1
ATOM 1856 C C . SER A 1 234 ? 18.011 2.553 -4.711 1.00 42.59 234 SER A C 1
ATOM 1858 O O . SER A 1 234 ? 18.468 3.694 -4.653 1.00 42.59 234 SER A O 1
ATOM 1860 N N . GLU A 1 235 ? 18.462 1.577 -3.921 1.00 43.16 235 GLU A N 1
ATOM 1861 C CA . GLU A 1 235 ? 19.700 1.724 -3.157 1.00 43.16 235 GLU A CA 1
ATOM 1862 C C . GLU A 1 235 ? 20.858 1.942 -4.134 1.00 43.16 235 GLU A C 1
ATOM 1864 O O . GLU A 1 235 ? 21.286 1.053 -4.869 1.00 43.16 235 GLU A O 1
ATOM 1869 N N . GLY A 1 236 ? 21.326 3.183 -4.141 1.00 43.59 236 GLY A N 1
ATOM 1870 C CA . GLY A 1 236 ? 22.470 3.679 -4.882 1.00 43.59 236 GLY A CA 1
ATOM 1871 C C . GLY A 1 236 ? 23.098 4.841 -4.122 1.00 43.59 236 GLY A C 1
ATOM 1872 O O . GLY A 1 236 ? 23.422 5.856 -4.722 1.00 43.59 236 GLY A O 1
ATOM 1873 N N . GLU A 1 237 ? 23.232 4.716 -2.802 1.00 33.75 237 GLU A N 1
ATOM 1874 C CA . GLU A 1 237 ? 24.082 5.601 -2.006 1.00 33.75 237 GLU A CA 1
ATOM 1875 C C . GLU A 1 237 ? 25.258 4.770 -1.491 1.00 33.75 237 GLU A C 1
ATOM 1877 O O . GLU A 1 237 ? 25.124 3.937 -0.595 1.00 33.75 237 GLU A O 1
ATOM 1882 N N . SER A 1 238 ? 26.396 4.934 -2.170 1.00 36.47 238 SER A N 1
ATOM 1883 C CA . SER A 1 238 ? 27.716 4.560 -1.650 1.00 36.47 238 SER A CA 1
ATOM 1884 C C . SER A 1 238 ? 28.227 5.633 -0.700 1.00 36.47 238 SER A C 1
ATOM 1886 O O . SER A 1 238 ? 27.966 6.823 -0.988 1.00 36.47 238 SER A O 1
#

pLDDT: mean 76.63, std 16.1, range [31.91, 93.56]

Secondary structure (DSSP, 8-state):
--TT-HHHHHHHHHHHHHHHHHTGGGT---S-HHHHHTTSHHHHHHTTTS-----S---SHHHHHHHHHHHHHHHHHHHT--GGG----HHHHHTT-HHHHHHHHHHHHHHH-TTS-PPTT--GGG----------HHHHHHHH-GGGHHHHHHHHHHHHHHHHGGGT---S-HHHHTTTSHHHHHHHHHHHT-PPPTTSS-SS--SHHHHHHHHHHHHHHHHHTT---S--------

Foldseek 3Di:
DPPDPVLVVVLQVLLQVVLCVQCVVVVDHDDGLLVRPLQVQSLCSLVVVPVQPADNDDPDPVSSLVSVVSSVVVLCVLLVHDPVRQPADNLCSNVSPVLSSSLSSVSSCCRVPVPRPRPPPPPSVPPPPPPPPPCPPVNCCVPPPVVCVVVVQVVVQVVLCVQCVVVVDHDDDCVPVPQLLQSLVSSLCSVVVHDDDCVQAPNDDPDPVRSVSNNVVSVVSCVVVVNDSDPPPPPDDD

Sequence (238 aa):
TARNNPKLEELKLLLIDWINTTLKEEHIVVKSLEEDLYDGLVLHHLLGSLKLDVDKIALTEKKQRQKLSVILEAVAKCLQLEESQLKWSVESILTKDLLSTLHLLVAVAKHFEPNLAMPSNVQVETITIECYKKDDAFDELFSRAPDKLDAVKKVFLQFVNQHVGKLGLNVKDIESQFADGVILLLLIGQLEGYFLNLRDFFLTPASTTEMLHNVNLALDLLTDGGLLNFPVNSEGES

Organism: NCBI:txid425635